Protein AF-A0A6B2G496-F1 (afdb_monomer_lite)

Foldseek 3Di:
DVCVLVVLVVLLVVLVVVCVVVLVVVVVLVVLLVVLLVVLLVVLPDDVVVDDDDVVVLQVSLLSLLVLVVSLVVLLPCVVSLVSLVSSVVSCVVNPPDDDDPVVVVSSVVSNVVSPDRPVSLVVSLVSLLVHPCSLVSLVVSLVSLVVCLVVVVDDDPVSNVSSVSSNVSSCVSNVPPPPPPDD

Radius of gyration: 20.93 Å; chains: 1; bounding box: 52×37×66 Å

Structure (mmCIF, N/CA/C/O backbone):
data_AF-A0A6B2G496-F1
#
_entry.id   AF-A0A6B2G496-F1
#
loop_
_atom_site.group_PDB
_atom_site.id
_atom_site.type_symbol
_atom_site.label_atom_id
_atom_site.label_alt_id
_atom_site.label_comp_id
_atom_site.label_asym_id
_atom_site.label_entity_id
_atom_site.label_seq_id
_atom_site.pdbx_PDB_ins_code
_atom_site.Cartn_x
_atom_site.Cartn_y
_atom_site.Cartn_z
_atom_site.occupancy
_atom_site.B_iso_or_equiv
_atom_site.auth_seq_id
_atom_site.auth_comp_id
_atom_site.auth_asym_id
_atom_site.auth_atom_id
_atom_site.pdbx_PDB_model_num
ATOM 1 N N . ASP A 1 1 ? 29.611 -2.031 -32.246 1.00 65.12 1 ASP A N 1
ATOM 2 C CA . ASP A 1 1 ? 29.147 -3.051 -33.206 1.00 65.12 1 ASP A CA 1
ATOM 3 C C . ASP A 1 1 ? 28.020 -2.429 -34.042 1.00 65.12 1 ASP A C 1
ATOM 5 O O . ASP A 1 1 ? 27.155 -1.802 -33.437 1.00 65.12 1 ASP A O 1
ATOM 9 N N . PRO A 1 2 ? 28.069 -2.444 -35.388 1.00 67.25 2 PRO A N 1
ATOM 10 C CA . PRO A 1 2 ? 27.097 -1.754 -36.250 1.00 67.25 2 PRO A CA 1
ATOM 11 C C . PRO A 1 2 ? 25.622 -2.099 -35.973 1.00 67.25 2 PRO A C 1
ATOM 13 O O . PRO A 1 2 ? 24.773 -1.226 -36.125 1.00 67.25 2 PRO A O 1
ATOM 16 N N . TYR A 1 3 ? 25.315 -3.300 -35.473 1.00 77.94 3 TYR A N 1
ATOM 17 C CA . TYR A 1 3 ? 23.940 -3.713 -35.136 1.00 77.94 3 TYR A CA 1
ATOM 18 C C . TYR A 1 3 ? 23.492 -3.303 -33.726 1.00 77.94 3 TYR A C 1
ATOM 20 O O . TYR A 1 3 ? 22.317 -3.384 -33.373 1.00 77.94 3 TYR A O 1
ATOM 28 N N . GLN A 1 4 ? 24.417 -2.831 -32.895 1.00 77.25 4 GLN A N 1
ATOM 29 C CA . GLN A 1 4 ? 24.178 -2.564 -31.479 1.00 77.25 4 GLN A CA 1
ATOM 30 C C . GLN A 1 4 ? 23.153 -1.447 -31.256 1.00 77.25 4 GLN A C 1
ATOM 32 O O . GLN A 1 4 ? 22.325 -1.541 -30.353 1.00 77.25 4 GLN A O 1
ATOM 37 N N . SER A 1 5 ? 23.178 -0.408 -32.095 1.00 78.94 5 SER A N 1
ATOM 38 C CA . SER A 1 5 ? 22.221 0.699 -31.997 1.00 78.94 5 SER A CA 1
ATOM 39 C C . SER A 1 5 ? 20.802 0.262 -32.365 1.00 78.94 5 SER A C 1
ATOM 41 O O . SER A 1 5 ? 19.850 0.632 -31.683 1.00 78.94 5 SER A O 1
ATOM 43 N N . GLU A 1 6 ? 20.664 -0.560 -33.406 1.00 82.94 6 GLU A N 1
ATOM 44 C CA . GLU A 1 6 ? 19.377 -1.095 -33.861 1.00 82.94 6 GLU A CA 1
ATOM 45 C C . GLU A 1 6 ? 18.780 -2.052 -32.820 1.00 82.94 6 GLU A C 1
ATOM 47 O O . GLU A 1 6 ? 17.602 -1.948 -32.468 1.00 82.94 6 GLU A O 1
ATOM 52 N N . MET A 1 7 ? 19.613 -2.916 -32.229 1.00 84.12 7 MET A N 1
ATOM 53 C CA . MET A 1 7 ? 19.186 -3.800 -31.143 1.00 84.12 7 MET A CA 1
ATOM 54 C C . MET A 1 7 ? 18.725 -3.025 -29.903 1.00 84.12 7 MET A C 1
ATOM 56 O O . MET A 1 7 ? 17.730 -3.412 -29.281 1.00 84.12 7 MET A O 1
ATOM 60 N N . TYR A 1 8 ? 19.404 -1.934 -29.531 1.00 83.81 8 TYR A N 1
ATOM 61 C CA . TYR A 1 8 ? 18.979 -1.095 -28.407 1.00 83.81 8 TYR A CA 1
ATOM 62 C C . TYR A 1 8 ? 17.671 -0.365 -28.687 1.00 83.81 8 TYR A C 1
ATOM 64 O O . TYR A 1 8 ? 16.821 -0.306 -27.799 1.00 83.81 8 TYR A O 1
ATOM 72 N N . GLU A 1 9 ? 17.467 0.138 -29.903 1.00 83.62 9 GLU A N 1
ATOM 73 C CA . GLU A 1 9 ? 16.221 0.809 -30.269 1.00 83.62 9 GLU A CA 1
ATOM 74 C C . GLU A 1 9 ? 15.033 -0.166 -30.259 1.00 83.62 9 GLU A C 1
ATOM 76 O O . GLU A 1 9 ? 13.991 0.131 -29.667 1.00 83.62 9 GLU A O 1
ATOM 81 N N . ALA A 1 10 ? 15.204 -1.357 -30.841 1.00 86.12 10 ALA A N 1
ATOM 82 C CA . ALA A 1 10 ? 14.189 -2.408 -30.831 1.00 86.12 10 ALA A CA 1
ATOM 83 C C . ALA A 1 10 ? 13.858 -2.865 -29.400 1.00 86.12 10 ALA A C 1
ATOM 85 O O . ALA A 1 10 ? 12.689 -2.920 -29.013 1.00 86.12 10 ALA A O 1
ATOM 86 N N . SER A 1 11 ? 14.886 -3.108 -28.579 1.00 87.00 11 SER A N 1
ATOM 87 C CA . SER A 1 11 ? 14.718 -3.494 -27.172 1.00 87.00 11 SER A CA 1
ATOM 88 C C . SER A 1 11 ? 14.034 -2.396 -26.355 1.00 87.00 11 SER A C 1
ATOM 90 O O . SER A 1 11 ? 13.198 -2.685 -25.502 1.00 87.00 11 SER A O 1
ATOM 92 N N . CYS A 1 12 ? 14.349 -1.126 -26.624 1.00 85.75 12 CYS A N 1
ATOM 93 C CA . CYS A 1 12 ? 13.726 0.017 -25.960 1.00 85.75 12 CYS A CA 1
ATOM 94 C C . CYS A 1 12 ? 12.225 0.099 -26.270 1.00 85.75 12 CYS A C 1
ATOM 96 O O . CYS A 1 12 ? 11.438 0.302 -25.349 1.00 85.75 12 CYS A O 1
ATOM 98 N N . LYS A 1 13 ? 11.814 -0.113 -27.530 1.00 86.56 13 LYS A N 1
ATOM 99 C CA . LYS A 1 13 ? 10.394 -0.123 -27.931 1.00 86.56 13 LYS A CA 1
ATOM 100 C C . LYS A 1 13 ? 9.612 -1.237 -27.232 1.00 86.56 13 LYS A C 1
ATOM 102 O O . LYS A 1 13 ? 8.569 -0.966 -26.647 1.00 86.56 13 LYS A O 1
ATOM 107 N N . ILE A 1 14 ? 10.155 -2.456 -27.215 1.00 90.00 14 ILE A N 1
ATOM 108 C CA . ILE A 1 14 ? 9.524 -3.608 -26.547 1.00 90.00 14 ILE A CA 1
ATOM 109 C C . ILE A 1 14 ? 9.379 -3.351 -25.041 1.00 90.00 14 ILE A C 1
ATOM 111 O O . ILE A 1 14 ? 8.306 -3.543 -24.465 1.00 90.00 14 ILE A O 1
ATOM 115 N N . LEU A 1 15 ? 10.447 -2.876 -24.394 1.00 89.50 15 LEU A N 1
ATOM 116 C CA . LEU A 1 15 ? 10.429 -2.594 -22.961 1.00 89.50 15 LEU A CA 1
ATOM 117 C C . LEU A 1 15 ? 9.522 -1.409 -22.609 1.00 89.50 15 LEU A C 1
ATOM 119 O O . LEU A 1 15 ? 8.883 -1.436 -21.561 1.00 89.50 15 LEU A O 1
ATOM 123 N N . ALA A 1 16 ? 9.416 -0.393 -23.472 1.00 87.50 16 ALA A N 1
ATOM 124 C CA . ALA A 1 16 ? 8.512 0.733 -23.254 1.00 87.50 16 ALA A CA 1
ATOM 125 C C . ALA A 1 16 ? 7.061 0.261 -23.090 1.00 87.50 16 ALA A C 1
ATOM 127 O O . ALA A 1 16 ? 6.372 0.711 -22.174 1.00 87.50 16 ALA A O 1
ATOM 128 N N . ASP A 1 17 ? 6.613 -0.676 -23.927 1.00 88.31 17 ASP A N 1
ATOM 129 C CA . ASP A 1 17 ? 5.269 -1.247 -23.830 1.00 88.31 17 ASP A CA 1
ATOM 130 C C . ASP A 1 17 ? 5.105 -2.136 -22.594 1.00 88.31 17 ASP A C 1
ATOM 132 O O . ASP A 1 17 ? 4.108 -2.014 -21.878 1.00 88.31 17 ASP A O 1
ATOM 136 N N . ALA A 1 18 ? 6.109 -2.959 -22.279 1.00 87.50 18 ALA A N 1
ATOM 137 C CA . ALA A 1 18 ? 6.098 -3.819 -21.095 1.00 87.50 18 ALA A CA 1
ATOM 138 C C . ALA A 1 18 ? 6.077 -3.035 -19.766 1.00 87.50 18 ALA A C 1
ATOM 140 O O . ALA A 1 18 ? 5.564 -3.528 -18.762 1.00 87.50 18 ALA A O 1
ATOM 141 N N . ILE A 1 19 ? 6.611 -1.809 -19.749 1.00 89.94 19 ILE A N 1
ATOM 142 C CA . ILE A 1 19 ? 6.721 -0.962 -18.552 1.00 89.94 19 ILE A CA 1
ATOM 143 C C . ILE A 1 19 ? 5.487 -0.064 -18.356 1.00 89.94 19 ILE A C 1
ATOM 145 O O . ILE A 1 19 ? 5.240 0.391 -17.240 1.00 89.94 19 ILE A O 1
ATOM 149 N N . LYS A 1 20 ? 4.639 0.157 -19.369 1.00 89.75 20 LYS A N 1
ATOM 150 C CA . LYS A 1 20 ? 3.396 0.950 -19.210 1.00 89.75 20 LYS A CA 1
ATOM 151 C C . LYS A 1 20 ? 2.538 0.521 -18.001 1.00 89.75 20 LYS A C 1
ATOM 153 O O . LYS A 1 20 ? 2.157 1.398 -17.219 1.00 89.75 20 LYS A O 1
ATOM 158 N N . PRO A 1 21 ? 2.284 -0.783 -17.759 1.00 92.88 21 PRO A N 1
ATOM 159 C CA . PRO A 1 21 ? 1.556 -1.232 -16.573 1.00 92.88 21 PRO A CA 1
ATOM 160 C C . PRO A 1 21 ? 2.258 -0.904 -15.249 1.00 92.88 21 PRO A C 1
ATOM 162 O O . PRO A 1 21 ? 1.580 -0.719 -14.243 1.00 92.88 21 PRO A O 1
ATOM 165 N N . LEU A 1 22 ? 3.593 -0.795 -15.226 1.00 93.19 22 LEU A N 1
ATOM 166 C CA . LEU A 1 22 ? 4.339 -0.398 -14.029 1.00 93.19 22 LEU A CA 1
ATOM 167 C C . LEU A 1 22 ? 4.034 1.054 -13.639 1.00 93.19 22 LEU A C 1
ATOM 169 O O . LEU A 1 22 ? 3.834 1.330 -12.457 1.00 93.19 22 LEU A O 1
ATOM 173 N N . PHE A 1 23 ? 3.956 1.972 -14.606 1.00 92.44 23 PHE A N 1
ATOM 174 C CA . PHE A 1 23 ? 3.559 3.355 -14.322 1.00 92.44 23 PHE A CA 1
ATOM 175 C C . PHE A 1 23 ? 2.119 3.425 -13.816 1.00 92.44 23 PHE A C 1
ATOM 177 O O . PHE A 1 23 ? 1.850 4.078 -12.808 1.00 92.44 23 PHE A O 1
ATOM 184 N N . ALA A 1 24 ? 1.203 2.695 -14.460 1.00 94.56 24 ALA A N 1
ATOM 185 C CA . ALA A 1 24 ? -0.181 2.599 -14.004 1.00 94.56 24 ALA A CA 1
ATOM 186 C C . ALA A 1 24 ? -0.270 2.035 -12.574 1.00 94.56 24 ALA A C 1
ATOM 188 O O . ALA A 1 24 ? -0.995 2.576 -11.744 1.00 94.56 24 ALA A O 1
ATOM 189 N N . PHE A 1 25 ? 0.520 1.005 -12.260 1.00 95.00 25 PHE A N 1
ATOM 190 C CA . PHE A 1 25 ? 0.619 0.432 -10.919 1.00 95.00 25 PHE A CA 1
ATOM 191 C C . PHE A 1 25 ? 1.135 1.446 -9.890 1.00 95.00 25 PHE A C 1
ATOM 193 O O . PHE A 1 25 ? 0.534 1.598 -8.828 1.00 95.00 25 PHE A O 1
ATOM 200 N N . TYR A 1 26 ? 2.205 2.179 -10.209 1.00 94.62 26 TYR A N 1
ATOM 201 C CA . TYR A 1 26 ? 2.743 3.228 -9.341 1.00 94.62 26 TYR A CA 1
ATOM 202 C C . TYR A 1 26 ? 1.691 4.306 -9.031 1.00 94.62 26 TYR A C 1
ATOM 204 O O . TYR A 1 26 ? 1.462 4.639 -7.865 1.00 94.62 26 TYR A O 1
ATOM 212 N N . HIS A 1 27 ? 0.998 4.807 -10.059 1.00 95.19 27 HIS A N 1
ATOM 213 C CA . HIS A 1 27 ? -0.067 5.794 -9.885 1.00 95.19 27 HIS A CA 1
ATOM 214 C C . HIS A 1 27 ? -1.243 5.237 -9.083 1.00 95.19 27 HIS A C 1
ATOM 216 O O . HIS A 1 27 ? -1.734 5.917 -8.185 1.00 95.19 27 HIS A O 1
ATOM 222 N N . PHE A 1 28 ? -1.654 3.996 -9.350 1.00 97.19 28 PHE A N 1
ATOM 223 C CA . PHE A 1 28 ? -2.719 3.323 -8.614 1.00 97.19 28 PHE A CA 1
ATOM 224 C C . PHE A 1 28 ? -2.400 3.211 -7.120 1.00 97.19 28 PHE A C 1
ATOM 226 O O . PHE A 1 28 ? -3.239 3.550 -6.287 1.00 97.19 28 PHE A O 1
ATOM 233 N N . VAL A 1 29 ? -1.185 2.783 -6.766 1.00 96.25 29 VAL A N 1
ATOM 234 C CA . VAL A 1 29 ? -0.753 2.674 -5.366 1.00 96.25 29 VAL A CA 1
ATOM 235 C C . VAL A 1 29 ? -0.738 4.047 -4.698 1.00 96.25 29 VAL A C 1
ATOM 237 O O . VAL A 1 29 ? -1.270 4.200 -3.599 1.00 96.25 29 VAL A O 1
ATOM 240 N N . SER A 1 30 ? -0.171 5.056 -5.364 1.00 94.62 30 SER A N 1
ATOM 241 C CA . SER A 1 30 ? -0.105 6.419 -4.828 1.00 94.62 30 SER A CA 1
ATOM 242 C C . SER A 1 30 ? -1.501 7.016 -4.607 1.00 94.62 30 SER A C 1
ATOM 244 O O . SER A 1 30 ? -1.779 7.559 -3.535 1.00 94.62 30 SER A O 1
ATOM 246 N N . ALA A 1 31 ? -2.408 6.849 -5.574 1.00 96.56 31 ALA A N 1
ATOM 247 C CA . ALA A 1 31 ? -3.797 7.291 -5.473 1.00 96.56 31 ALA A CA 1
ATOM 248 C C . ALA A 1 31 ? -4.551 6.548 -4.361 1.00 96.56 31 ALA A C 1
ATOM 250 O O . ALA A 1 31 ? -5.212 7.183 -3.544 1.00 96.56 31 ALA A O 1
ATOM 251 N N . SER A 1 32 ? -4.387 5.225 -4.272 1.00 96.50 32 SER A N 1
ATOM 252 C CA . SER A 1 32 ? -5.025 4.397 -3.240 1.00 96.50 32 SER A CA 1
ATOM 253 C C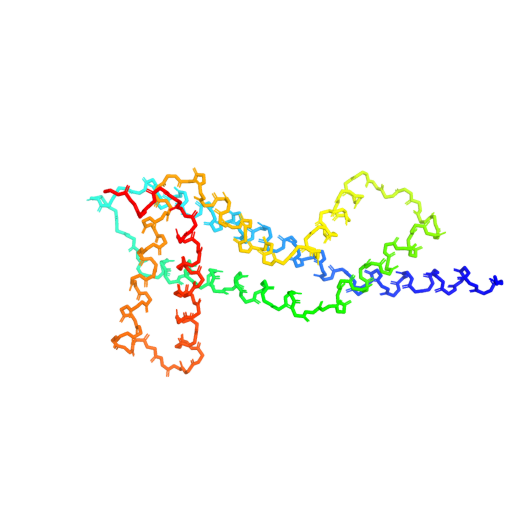 . SER A 1 32 ? -4.585 4.799 -1.835 1.00 96.50 32 SER A C 1
ATOM 255 O O . SER A 1 32 ? -5.409 4.890 -0.931 1.00 96.50 32 SER A O 1
ATOM 257 N N . GLN A 1 33 ? -3.292 5.083 -1.643 1.00 96.00 33 GLN A N 1
ATOM 258 C CA . GLN A 1 33 ? -2.790 5.602 -0.373 1.00 96.00 33 GLN A CA 1
ATOM 259 C C . GLN A 1 33 ? -3.397 6.963 -0.045 1.00 96.00 33 GLN A C 1
ATOM 261 O O . GLN A 1 33 ? -3.816 7.181 1.082 1.00 96.00 33 GLN A O 1
ATOM 266 N N . THR A 1 34 ? -3.432 7.883 -1.007 1.00 95.75 34 THR A N 1
ATOM 267 C CA . THR A 1 34 ? -3.971 9.231 -0.788 1.00 95.75 34 THR A CA 1
ATOM 268 C C . THR A 1 34 ? -5.455 9.194 -0.430 1.00 95.75 34 THR A C 1
ATOM 270 O O . THR A 1 34 ? -5.858 9.842 0.534 1.00 95.75 34 THR A O 1
ATOM 273 N N . GLU A 1 35 ? -6.254 8.389 -1.132 1.00 96.06 35 GLU A N 1
ATOM 274 C CA . GLU A 1 35 ? -7.676 8.234 -0.817 1.00 96.06 35 GLU A CA 1
ATOM 275 C C . GLU A 1 35 ? -7.874 7.582 0.555 1.00 96.06 35 GLU A C 1
ATOM 277 O O . GLU A 1 35 ? -8.647 8.080 1.368 1.00 96.06 35 GLU A O 1
ATOM 282 N N . PHE A 1 36 ? -7.121 6.522 0.863 1.00 95.75 36 PHE A N 1
ATOM 283 C CA . PHE A 1 36 ? -7.173 5.877 2.175 1.00 95.75 36 PHE A CA 1
ATOM 284 C C . PHE A 1 36 ? -6.878 6.867 3.311 1.00 95.75 36 PHE A C 1
ATOM 286 O O . PHE A 1 36 ? -7.636 6.951 4.274 1.00 95.75 36 PHE A O 1
ATOM 293 N N . ILE A 1 37 ? -5.814 7.660 3.173 1.00 95.00 37 ILE A N 1
ATOM 294 C CA . ILE A 1 37 ? -5.433 8.705 4.130 1.00 95.00 37 ILE A CA 1
ATOM 295 C C . ILE A 1 37 ? -6.550 9.745 4.275 1.00 95.00 37 ILE A C 1
ATOM 297 O O . ILE A 1 37 ? -6.932 10.053 5.400 1.00 95.00 37 ILE A O 1
ATOM 301 N N . SER A 1 38 ? -7.153 10.203 3.173 1.00 94.06 38 SER A N 1
ATOM 302 C CA . SER A 1 38 ? -8.294 11.130 3.219 1.00 94.06 38 SER A CA 1
ATOM 303 C C . SER A 1 38 ? -9.483 10.563 4.002 1.00 94.06 38 SER A C 1
ATOM 305 O O . SER A 1 38 ? -10.140 11.287 4.752 1.00 94.06 38 SER A O 1
ATOM 307 N N . GLN A 1 39 ? -9.773 9.267 3.857 1.00 92.81 39 GLN A N 1
ATOM 308 C CA . GLN A 1 39 ? -10.843 8.615 4.614 1.00 92.81 39 GLN A CA 1
ATOM 309 C C . GLN A 1 39 ? -10.506 8.519 6.106 1.00 92.81 39 GLN A C 1
ATOM 311 O O . GLN A 1 39 ? -11.360 8.818 6.939 1.00 92.81 39 GLN A O 1
ATOM 316 N N . ILE A 1 40 ? -9.260 8.192 6.461 1.00 91.75 40 ILE A N 1
ATOM 317 C CA . ILE A 1 40 ? -8.807 8.195 7.859 1.00 91.75 40 ILE A CA 1
ATOM 318 C C . ILE A 1 40 ? -8.909 9.601 8.470 1.00 91.75 40 ILE A C 1
ATOM 320 O O . ILE A 1 40 ? -9.415 9.737 9.578 1.00 91.75 40 ILE A O 1
ATOM 324 N N . GLU A 1 41 ? -8.523 10.660 7.752 1.00 91.44 41 GLU A N 1
ATOM 325 C CA . GLU A 1 41 ? -8.663 12.048 8.227 1.00 91.44 41 GLU A CA 1
ATOM 326 C C . GLU A 1 41 ? -10.120 12.456 8.467 1.00 91.44 41 GLU A C 1
ATOM 328 O O . GLU A 1 41 ? -10.420 13.167 9.427 1.00 91.44 41 GLU A O 1
ATOM 333 N N . LYS A 1 42 ? -11.039 12.024 7.594 1.00 89.44 42 LYS A N 1
ATOM 334 C CA . LYS A 1 42 ? -12.479 12.268 7.763 1.00 89.44 42 LYS A CA 1
ATOM 335 C C . LYS A 1 42 ? -13.008 11.566 9.012 1.00 89.44 42 LYS A C 1
ATOM 337 O O . LYS A 1 42 ? -13.743 12.180 9.780 1.00 89.44 42 LYS A O 1
ATOM 342 N N . LEU A 1 43 ? -12.602 10.315 9.230 1.00 87.69 43 LEU A N 1
ATOM 343 C CA . LEU A 1 43 ? -12.983 9.543 10.413 1.00 87.69 43 LEU A CA 1
ATOM 344 C C . LEU A 1 43 ? -12.349 10.084 11.701 1.00 87.69 43 LEU A C 1
ATOM 346 O O . LEU A 1 43 ? -12.988 10.044 12.745 1.00 87.69 43 LEU A O 1
ATOM 350 N N . ALA A 1 44 ? -11.144 10.654 11.638 1.00 86.06 44 ALA A N 1
ATOM 351 C CA . ALA A 1 44 ? -10.490 11.264 12.798 1.00 86.06 44 ALA A CA 1
ATOM 352 C C . ALA A 1 44 ? -11.224 12.516 13.302 1.00 86.06 44 ALA A C 1
ATOM 354 O O . ALA A 1 44 ? -11.171 12.843 14.482 1.00 86.06 44 ALA A O 1
ATOM 355 N N . LYS A 1 45 ? -11.936 13.215 12.411 1.00 84.69 45 LYS A N 1
ATOM 356 C CA . LYS A 1 45 ? -12.755 14.394 12.739 1.00 84.69 45 LYS A CA 1
ATOM 357 C C . LYS A 1 45 ? -14.171 14.037 13.201 1.00 84.69 45 LYS A C 1
ATOM 359 O O . LYS A 1 45 ? -14.949 14.935 13.517 1.00 84.69 45 LYS A O 1
ATOM 364 N N . PHE A 1 46 ? -14.533 12.758 13.180 1.00 83.44 46 PHE A N 1
ATOM 365 C CA . PHE A 1 46 ? -15.871 12.292 13.514 1.00 83.44 46 PHE A CA 1
ATOM 366 C C . PHE A 1 46 ? -16.055 12.301 15.037 1.00 83.44 46 PHE A C 1
ATOM 368 O O . PHE A 1 46 ? -15.237 11.733 15.756 1.00 83.44 46 PHE A O 1
ATOM 375 N N . ASP A 1 47 ? -17.118 12.935 15.544 1.00 74.19 47 ASP A N 1
ATOM 376 C CA . ASP A 1 47 ? -17.452 12.867 16.972 1.00 74.19 47 ASP A CA 1
ATOM 377 C C . ASP A 1 47 ? -18.224 11.566 17.262 1.00 74.19 47 ASP A C 1
ATOM 379 O O . ASP A 1 47 ? -19.378 11.440 16.835 1.00 74.19 47 ASP A O 1
ATOM 383 N N . PRO A 1 48 ? -17.646 10.608 18.009 1.00 70.12 48 PRO A N 1
ATOM 384 C CA . PRO A 1 48 ? -18.300 9.337 18.308 1.00 70.12 48 PRO A CA 1
ATOM 385 C C . PRO A 1 48 ? -19.590 9.484 19.131 1.00 70.12 48 PRO A C 1
ATOM 387 O O . PRO A 1 48 ? -20.375 8.543 19.194 1.00 70.12 48 PRO A O 1
ATOM 390 N N . LYS A 1 49 ? -19.847 10.644 19.757 1.00 69.69 49 LYS A N 1
ATOM 391 C CA . LYS A 1 49 ? -21.094 10.899 20.503 1.00 69.69 49 LYS A CA 1
ATOM 392 C C . LYS A 1 49 ? -22.285 11.218 19.607 1.00 69.69 49 LYS A C 1
ATOM 394 O O . LYS A 1 49 ? -23.425 11.059 20.033 1.00 69.69 49 LYS A O 1
ATOM 399 N N . VAL A 1 50 ? -22.026 11.704 18.398 1.00 68.50 50 VAL A N 1
ATOM 400 C CA . VAL A 1 50 ? -23.060 12.193 17.474 1.00 68.50 50 VAL A CA 1
ATOM 401 C C . VAL A 1 50 ? -23.285 11.205 16.329 1.00 68.50 50 VAL A C 1
ATOM 403 O O . VAL A 1 50 ? -24.316 11.237 15.665 1.00 68.50 50 VAL A O 1
ATOM 406 N N . ASN A 1 51 ? -22.315 10.328 16.082 1.00 71.38 51 ASN A N 1
ATOM 407 C CA . ASN A 1 51 ? -22.060 9.854 14.738 1.00 71.38 51 ASN A CA 1
ATOM 408 C C . ASN A 1 51 ? -21.450 8.437 14.795 1.00 71.38 51 ASN A C 1
ATOM 410 O O . ASN A 1 51 ? -20.373 8.233 15.354 1.00 71.38 51 ASN A O 1
ATOM 414 N N . ILE A 1 52 ? -22.152 7.446 14.232 1.00 74.88 52 ILE A N 1
ATOM 415 C CA . ILE A 1 52 ? -21.771 6.022 14.285 1.00 74.88 52 ILE A CA 1
ATOM 416 C C . ILE A 1 52 ? -21.026 5.641 13.003 1.00 74.88 52 ILE A C 1
ATOM 418 O O . ILE A 1 52 ? -21.521 5.865 11.897 1.00 74.88 52 ILE A O 1
ATOM 422 N N . ILE A 1 53 ? -19.847 5.032 13.140 1.00 80.69 53 ILE A N 1
ATOM 423 C CA . ILE A 1 53 ? -19.095 4.480 12.007 1.00 80.69 53 ILE A CA 1
ATOM 424 C C . ILE A 1 53 ? -19.613 3.066 11.741 1.00 80.69 53 ILE A C 1
ATOM 426 O O . ILE A 1 53 ? -19.572 2.217 12.624 1.00 80.69 53 ILE A O 1
ATOM 430 N N . SER A 1 54 ? -20.098 2.802 10.526 1.00 87.56 54 SER A N 1
ATOM 431 C CA . SER A 1 54 ? -20.562 1.458 10.162 1.00 87.56 54 SER A CA 1
ATOM 432 C C . SER A 1 54 ? -19.399 0.471 10.009 1.00 87.56 54 SER A C 1
ATOM 434 O O . SER A 1 54 ? -18.389 0.802 9.376 1.00 87.56 54 SER A O 1
ATOM 436 N N . ASP A 1 55 ? -19.596 -0.770 10.455 1.00 87.69 55 ASP A N 1
ATOM 437 C CA . ASP A 1 55 ? -18.639 -1.872 10.267 1.00 87.69 55 ASP A CA 1
ATOM 438 C C . ASP A 1 55 ? -18.278 -2.092 8.795 1.00 87.69 55 ASP A C 1
ATOM 440 O O . ASP A 1 55 ? -17.151 -2.459 8.473 1.00 87.69 55 ASP A O 1
ATOM 444 N N . GLY A 1 56 ? -19.199 -1.803 7.869 1.00 90.50 56 GLY A N 1
ATOM 445 C CA . GLY A 1 56 ? -18.944 -1.890 6.430 1.00 90.50 56 GLY A CA 1
ATOM 446 C C . GLY A 1 56 ? -17.798 -0.984 5.963 1.00 90.50 56 GLY A C 1
ATOM 447 O O . GLY A 1 56 ? -16.963 -1.411 5.163 1.00 90.50 56 GLY A O 1
ATOM 448 N N . ILE A 1 57 ? -17.709 0.238 6.499 1.00 90.00 57 ILE A N 1
ATOM 449 C CA . ILE A 1 57 ? -16.620 1.180 6.188 1.00 90.00 57 ILE A CA 1
ATOM 450 C C . ILE A 1 57 ? -15.309 0.687 6.804 1.00 90.00 57 ILE A C 1
ATOM 452 O O . ILE A 1 57 ? -14.283 0.658 6.125 1.00 90.00 57 ILE A O 1
ATOM 456 N N . VAL A 1 58 ? -15.343 0.242 8.063 1.00 91.50 58 VAL A N 1
ATOM 457 C CA . VAL A 1 58 ? -14.170 -0.299 8.771 1.00 91.50 58 VAL A CA 1
ATOM 458 C C . VAL A 1 58 ? -13.612 -1.526 8.033 1.00 91.50 58 VAL A C 1
ATOM 460 O O . VAL A 1 58 ? -12.407 -1.624 7.795 1.00 91.50 58 VAL A O 1
ATOM 463 N N . MET A 1 59 ? -14.493 -2.414 7.564 1.00 93.44 59 MET A N 1
ATOM 464 C CA . MET A 1 59 ? -14.150 -3.565 6.727 1.00 93.44 59 MET A CA 1
ATOM 465 C C . MET A 1 59 ? -13.533 -3.159 5.390 1.00 93.44 59 MET A C 1
ATOM 467 O O . MET A 1 59 ? -12.537 -3.751 4.971 1.00 93.44 59 MET A O 1
ATOM 471 N N . ALA A 1 60 ? -14.091 -2.154 4.712 1.00 94.75 60 ALA A N 1
ATOM 472 C CA . ALA A 1 60 ? -13.532 -1.650 3.461 1.00 94.75 60 ALA A CA 1
ATOM 473 C C . ALA A 1 60 ? -12.116 -1.084 3.664 1.00 94.75 60 ALA A C 1
ATOM 475 O O . ALA A 1 60 ? -11.208 -1.421 2.903 1.00 94.75 60 ALA A O 1
ATOM 476 N N . LEU A 1 61 ? -11.895 -0.304 4.726 1.00 94.94 61 LEU A N 1
ATOM 477 C CA . LEU A 1 61 ? -10.577 0.238 5.066 1.00 94.94 61 LEU A CA 1
ATOM 478 C C . LEU A 1 61 ? -9.564 -0.871 5.375 1.00 94.94 61 LEU A C 1
ATOM 480 O O . LEU A 1 61 ? -8.459 -0.858 4.831 1.00 94.94 61 LEU A O 1
ATOM 484 N N . GLY A 1 62 ? -9.939 -1.880 6.164 1.00 95.06 62 GLY A N 1
ATOM 485 C CA . GLY A 1 62 ? -9.063 -3.025 6.428 1.00 95.06 62 GLY A CA 1
ATOM 486 C C . GLY A 1 62 ? -8.717 -3.829 5.166 1.00 95.06 62 GLY A C 1
ATOM 487 O O . GLY A 1 62 ? -7.574 -4.258 4.998 1.00 95.06 62 GLY A O 1
ATOM 488 N N . LYS A 1 63 ? -9.653 -3.959 4.213 1.00 95.88 63 LYS A N 1
ATOM 489 C CA . LYS A 1 63 ? -9.386 -4.569 2.895 1.00 95.88 63 LYS A CA 1
ATOM 490 C C . LYS A 1 63 ? -8.391 -3.757 2.059 1.00 95.88 63 LYS A C 1
ATOM 492 O O . LYS A 1 63 ? -7.591 -4.353 1.339 1.00 95.88 63 LYS A O 1
ATOM 497 N N . VAL A 1 64 ? -8.390 -2.427 2.170 1.00 96.44 64 VAL A N 1
ATOM 498 C CA . VAL A 1 64 ? -7.385 -1.572 1.511 1.00 96.44 64 VAL A CA 1
ATOM 499 C C . VAL A 1 64 ? -6.002 -1.765 2.136 1.00 96.44 64 VAL A C 1
ATOM 501 O O . VAL A 1 64 ? -5.027 -1.901 1.398 1.00 96.44 64 VAL A O 1
ATOM 504 N N . ILE A 1 65 ? -5.903 -1.857 3.469 1.00 95.94 65 ILE A N 1
ATOM 505 C CA . ILE A 1 65 ? -4.637 -2.174 4.159 1.00 95.94 65 ILE A CA 1
ATOM 506 C C . ILE A 1 65 ? -4.092 -3.526 3.674 1.00 95.94 65 ILE A C 1
ATOM 508 O O . ILE A 1 65 ? -2.920 -3.631 3.309 1.00 95.94 65 ILE A O 1
ATOM 512 N N . PHE A 1 66 ? -4.954 -4.545 3.611 1.00 96.31 66 PHE A N 1
ATOM 513 C CA . PHE A 1 66 ? -4.610 -5.852 3.052 1.00 96.31 66 PHE A CA 1
ATOM 514 C C . PHE A 1 66 ? -4.097 -5.747 1.612 1.00 96.31 66 PHE A C 1
ATOM 516 O O . PHE A 1 66 ? -3.023 -6.266 1.307 1.00 96.31 66 PHE A O 1
ATOM 523 N N . MET A 1 67 ? -4.832 -5.052 0.739 1.00 97.25 67 MET A N 1
ATOM 524 C CA . MET A 1 67 ? -4.453 -4.867 -0.660 1.00 97.25 67 MET A CA 1
ATOM 525 C C . MET A 1 67 ? -3.063 -4.232 -0.774 1.00 97.25 67 MET A C 1
ATOM 527 O O . MET A 1 67 ? -2.210 -4.759 -1.482 1.00 97.25 67 MET A O 1
ATOM 531 N N . LEU A 1 68 ? -2.807 -3.134 -0.058 1.00 96.56 68 LEU A N 1
ATOM 532 C CA . LEU A 1 68 ? -1.519 -2.438 -0.105 1.00 96.56 68 LEU A CA 1
ATOM 533 C C . LEU A 1 68 ? -0.367 -3.319 0.397 1.00 96.56 68 LEU A C 1
ATOM 535 O O . LEU A 1 68 ? 0.697 -3.311 -0.219 1.00 96.56 68 LEU A O 1
ATOM 539 N N . SER A 1 69 ? -0.592 -4.123 1.441 1.00 95.75 69 SER A N 1
ATOM 540 C CA . SER A 1 69 ? 0.401 -5.087 1.931 1.00 95.75 69 SER A CA 1
ATOM 541 C C . SER A 1 69 ? 0.728 -6.153 0.884 1.00 95.75 69 SER A C 1
ATOM 543 O O . SER A 1 69 ? 1.902 -6.398 0.619 1.00 95.75 69 SER A O 1
ATOM 545 N N . VAL A 1 70 ? -0.286 -6.759 0.260 1.00 95.50 70 VAL A N 1
ATOM 546 C CA . VAL A 1 70 ? -0.078 -7.796 -0.764 1.00 95.50 70 VAL A CA 1
ATOM 547 C C . VAL A 1 70 ? 0.634 -7.226 -1.992 1.00 95.50 70 VAL A C 1
ATOM 549 O O . VAL A 1 70 ? 1.514 -7.877 -2.555 1.00 95.50 70 VAL A O 1
ATOM 552 N N . LEU A 1 71 ? 0.292 -6.004 -2.407 1.00 95.25 71 LEU A N 1
ATOM 553 C CA . LEU A 1 71 ? 0.959 -5.339 -3.526 1.00 95.25 71 LEU A CA 1
ATOM 554 C C . LEU A 1 71 ? 2.438 -5.056 -3.235 1.00 95.25 71 LEU A C 1
ATOM 556 O O . LEU A 1 71 ? 3.261 -5.179 -4.143 1.00 95.25 71 LEU A O 1
ATOM 560 N N . ASP A 1 72 ? 2.787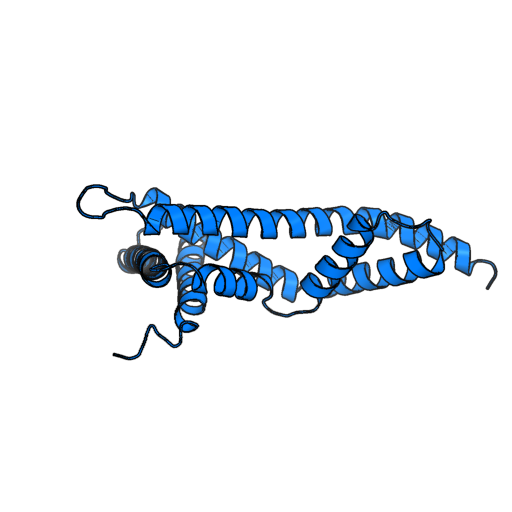 -4.718 -1.992 1.00 94.44 72 ASP A N 1
ATOM 561 C CA . ASP A 1 72 ? 4.178 -4.492 -1.584 1.00 94.44 72 ASP A CA 1
ATOM 562 C C . ASP A 1 72 ? 4.980 -5.799 -1.6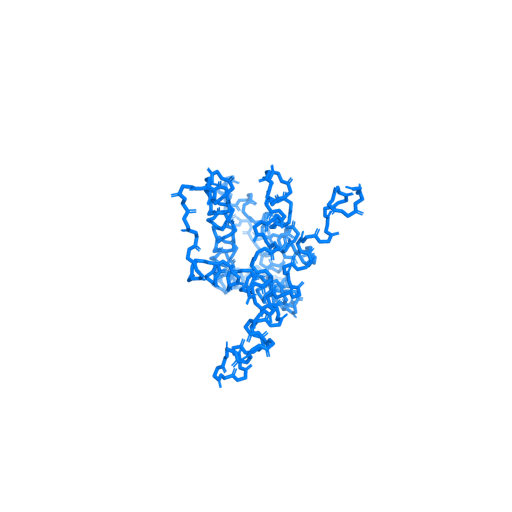22 1.00 94.44 72 ASP A C 1
ATOM 564 O O . ASP A 1 72 ? 6.063 -5.851 -2.206 1.00 94.44 72 ASP A O 1
ATOM 568 N N . ASP A 1 73 ? 4.403 -6.886 -1.101 1.00 92.38 73 ASP A N 1
ATOM 569 C CA . ASP A 1 73 ? 5.015 -8.218 -1.128 1.00 92.38 73 ASP A CA 1
ATOM 570 C C . ASP A 1 73 ? 5.246 -8.711 -2.564 1.00 92.38 73 ASP A C 1
ATOM 572 O O . ASP A 1 73 ? 6.345 -9.147 -2.916 1.00 92.38 73 ASP A O 1
ATOM 576 N N . LEU A 1 74 ? 4.228 -8.602 -3.425 1.00 91.06 74 LEU A N 1
ATOM 577 C CA . LEU A 1 74 ? 4.318 -9.018 -4.827 1.00 91.06 74 LEU A CA 1
ATOM 578 C C . LEU A 1 74 ? 5.337 -8.186 -5.605 1.00 91.06 74 LEU A C 1
ATOM 580 O O . LEU A 1 74 ? 6.067 -8.726 -6.440 1.00 91.06 74 LEU A O 1
ATOM 584 N N . ARG A 1 75 ? 5.408 -6.880 -5.332 1.00 91.94 75 ARG A N 1
ATOM 585 C CA . ARG A 1 75 ? 6.427 -6.000 -5.904 1.00 91.94 75 ARG A CA 1
ATOM 586 C C . ARG A 1 75 ? 7.823 -6.420 -5.439 1.00 91.94 75 ARG A C 1
ATOM 588 O O . ARG A 1 75 ? 8.715 -6.545 -6.273 1.00 91.94 75 ARG A O 1
ATOM 595 N N . ASN A 1 76 ? 8.016 -6.652 -4.140 1.00 88.81 76 ASN A N 1
ATOM 596 C CA . ASN A 1 76 ? 9.298 -7.078 -3.570 1.00 88.81 76 ASN A CA 1
ATOM 597 C C . ASN A 1 76 ? 9.775 -8.420 -4.154 1.00 88.81 76 ASN A C 1
ATOM 599 O O . ASN A 1 76 ? 10.967 -8.586 -4.407 1.00 88.81 76 ASN A O 1
ATOM 603 N N . ALA A 1 77 ? 8.858 -9.361 -4.400 1.00 89.38 77 ALA A N 1
ATOM 604 C CA . ALA A 1 77 ? 9.180 -10.679 -4.948 1.00 89.38 77 ALA A CA 1
ATOM 605 C C . ALA A 1 77 ? 9.563 -10.650 -6.442 1.00 89.38 77 ALA A C 1
ATOM 607 O O . ALA A 1 77 ? 10.318 -11.505 -6.908 1.00 89.38 77 ALA A O 1
ATOM 608 N N . LYS A 1 78 ? 9.064 -9.676 -7.215 1.00 89.12 78 LYS A N 1
ATOM 609 C CA . LYS A 1 78 ? 9.282 -9.593 -8.669 1.00 89.12 78 LYS A CA 1
ATOM 610 C C . LYS A 1 78 ? 10.533 -8.793 -9.036 1.00 89.12 78 LYS A C 1
ATOM 612 O O . LYS A 1 78 ? 10.463 -7.669 -9.531 1.00 89.12 78 LYS A O 1
ATOM 617 N N . THR A 1 79 ? 11.698 -9.418 -8.879 1.00 87.56 79 THR A N 1
ATOM 618 C CA . THR A 1 79 ? 12.994 -8.836 -9.283 1.00 87.56 79 THR A CA 1
ATOM 619 C C . THR A 1 79 ? 13.102 -8.570 -10.788 1.00 87.56 79 THR A C 1
ATOM 621 O O . THR A 1 79 ? 13.782 -7.624 -11.187 1.00 87.56 79 THR A O 1
ATOM 624 N N . SER A 1 80 ? 12.394 -9.337 -11.624 1.00 90.81 80 SER A N 1
ATOM 625 C CA . SER A 1 80 ? 12.347 -9.140 -13.080 1.00 90.81 80 SER A CA 1
ATOM 626 C C . SER A 1 80 ? 11.871 -7.739 -13.464 1.00 90.81 80 SER A C 1
ATOM 628 O O . SER A 1 80 ? 12.518 -7.081 -14.267 1.00 90.81 80 SER A O 1
ATOM 630 N N . VAL A 1 81 ? 10.834 -7.217 -12.802 1.00 90.69 81 VAL A N 1
ATOM 631 C CA . VAL A 1 81 ? 10.291 -5.873 -13.071 1.00 90.69 81 VAL A CA 1
ATOM 632 C C . VAL A 1 81 ? 11.341 -4.787 -12.818 1.00 90.69 81 VAL A C 1
ATOM 634 O O . VAL A 1 81 ? 11.487 -3.852 -13.606 1.00 90.69 81 VAL A O 1
ATOM 637 N N . LYS A 1 82 ? 12.126 -4.924 -11.741 1.00 90.56 82 LYS A N 1
ATOM 638 C CA . LYS A 1 82 ? 13.243 -4.018 -11.434 1.00 90.56 82 LYS A CA 1
ATOM 639 C C . LYS A 1 82 ? 14.339 -4.084 -12.499 1.00 90.56 82 LYS A C 1
ATOM 641 O O . LYS A 1 82 ? 14.897 -3.046 -12.870 1.00 90.56 82 LYS A O 1
ATOM 646 N N . ASN A 1 83 ? 14.647 -5.283 -12.984 1.00 92.50 83 ASN A N 1
ATOM 647 C CA . ASN A 1 83 ? 15.676 -5.509 -13.996 1.00 92.50 83 ASN A CA 1
ATOM 648 C C . ASN A 1 83 ? 15.257 -4.961 -15.366 1.00 92.50 83 ASN A C 1
ATOM 650 O O . ASN A 1 83 ? 16.045 -4.254 -15.999 1.00 92.50 83 ASN A O 1
ATOM 654 N N . ASP A 1 84 ? 14.015 -5.205 -15.781 1.00 93.25 84 ASP A N 1
ATOM 655 C CA . ASP A 1 84 ? 13.458 -4.724 -17.048 1.00 93.25 84 ASP A CA 1
ATOM 656 C C . ASP A 1 84 ? 13.413 -3.195 -17.068 1.00 93.25 84 ASP A C 1
ATOM 658 O O . ASP A 1 84 ? 13.899 -2.565 -18.009 1.00 93.25 84 ASP A O 1
ATOM 662 N N . PHE A 1 85 ? 12.950 -2.578 -15.974 1.00 93.00 85 PHE A N 1
ATOM 663 C CA . PHE A 1 85 ? 12.943 -1.122 -15.835 1.00 93.00 85 PHE A CA 1
ATOM 664 C C . PHE A 1 85 ? 14.356 -0.520 -15.858 1.00 93.00 85 PHE A C 1
ATOM 666 O O . PHE A 1 85 ? 14.604 0.495 -16.514 1.00 93.00 85 PHE A O 1
ATOM 673 N N . SER A 1 86 ? 15.314 -1.160 -15.182 1.00 92.00 86 SER A N 1
ATOM 674 C CA . SER A 1 86 ? 16.713 -0.714 -15.186 1.00 92.00 86 SER A CA 1
ATOM 675 C C . SER A 1 86 ? 17.341 -0.817 -16.579 1.00 92.00 86 SER A C 1
ATOM 677 O O . SER A 1 86 ? 18.089 0.073 -16.989 1.00 92.00 86 SER A O 1
ATOM 679 N N . THR A 1 87 ? 17.019 -1.880 -17.316 1.00 91.69 87 THR A N 1
ATOM 680 C CA . THR A 1 87 ? 17.483 -2.113 -18.689 1.00 91.69 87 THR A CA 1
ATOM 681 C C . THR A 1 87 ? 16.894 -1.082 -19.643 1.00 91.69 87 THR A C 1
ATOM 683 O O . THR A 1 87 ? 17.633 -0.446 -20.395 1.00 91.69 87 THR A O 1
ATOM 686 N N . TYR A 1 88 ? 15.594 -0.815 -19.529 1.00 90.75 88 TYR A N 1
ATOM 687 C CA . TYR A 1 88 ? 14.921 0.236 -20.283 1.00 90.75 88 TYR A CA 1
ATOM 688 C C . TYR A 1 88 ? 15.556 1.609 -20.062 1.00 90.75 88 TYR A C 1
ATOM 690 O O . TYR A 1 88 ? 15.885 2.294 -21.029 1.00 90.75 88 TYR A O 1
ATOM 698 N N . LYS A 1 89 ? 15.817 1.995 -18.804 1.00 89.62 89 LYS A N 1
ATOM 699 C CA . LYS A 1 89 ? 16.478 3.272 -18.481 1.00 89.62 89 LYS A CA 1
ATOM 700 C C . LYS A 1 89 ? 17.841 3.406 -19.164 1.00 89.62 89 LYS A C 1
ATOM 702 O O . LYS A 1 89 ? 18.162 4.471 -19.688 1.00 89.62 89 LYS A O 1
ATOM 707 N N . ARG A 1 90 ? 18.635 2.329 -19.166 1.00 88.12 90 ARG A N 1
ATOM 708 C CA . ARG A 1 90 ? 19.958 2.295 -19.812 1.00 88.12 90 ARG A CA 1
ATOM 709 C C . ARG A 1 90 ? 19.839 2.446 -21.326 1.00 88.12 90 ARG A C 1
ATOM 711 O O . ARG A 1 90 ? 20.515 3.295 -21.896 1.00 88.12 90 ARG A O 1
ATOM 718 N N . PHE A 1 91 ? 18.963 1.677 -21.971 1.00 87.19 91 PHE A N 1
ATOM 719 C CA . PHE A 1 91 ? 18.779 1.752 -23.422 1.00 87.19 91 PHE A CA 1
ATOM 720 C C . PHE A 1 91 ? 18.193 3.091 -23.869 1.00 87.19 91 PHE A C 1
ATOM 722 O O . PHE A 1 91 ? 18.675 3.656 -24.849 1.00 87.19 91 PHE A O 1
ATOM 729 N N . LYS A 1 92 ? 17.244 3.660 -23.116 1.00 84.38 92 LYS A N 1
ATOM 730 C CA . LYS A 1 92 ? 16.698 4.999 -23.380 1.00 84.38 92 LYS A CA 1
ATOM 731 C C . LYS A 1 92 ? 17.785 6.078 -23.352 1.00 84.38 92 LYS A C 1
ATOM 733 O O . LYS A 1 92 ? 17.822 6.913 -24.252 1.00 84.38 92 LYS A O 1
ATOM 738 N N . ALA A 1 93 ? 18.691 6.029 -22.369 1.00 83.31 93 ALA A N 1
ATOM 739 C CA . ALA A 1 93 ? 19.812 6.967 -22.262 1.00 83.31 93 ALA A CA 1
ATOM 740 C C . ALA A 1 93 ? 20.823 6.817 -23.414 1.00 83.31 93 ALA A C 1
ATOM 742 O O . ALA A 1 93 ? 21.308 7.812 -23.947 1.00 83.31 93 ALA A O 1
ATOM 743 N N . LEU A 1 94 ? 21.114 5.579 -23.826 1.00 80.81 94 LEU A N 1
ATOM 744 C CA . LEU A 1 94 ? 22.047 5.290 -24.920 1.00 80.81 94 LEU A CA 1
ATOM 745 C C . LEU A 1 94 ? 21.493 5.682 -26.295 1.00 80.81 94 LEU A C 1
ATOM 747 O O . LEU A 1 94 ? 22.239 6.178 -27.134 1.00 80.81 94 LEU A O 1
ATOM 751 N N . CYS A 1 95 ? 20.190 5.506 -26.519 1.00 72.00 95 CYS A N 1
ATOM 752 C CA . CYS A 1 95 ? 19.547 5.802 -27.801 1.00 72.00 95 CYS A CA 1
ATOM 753 C C . CYS A 1 95 ? 19.256 7.297 -28.019 1.00 72.00 95 CYS A C 1
ATOM 755 O O . CYS A 1 95 ? 18.678 7.643 -29.045 1.00 72.00 95 CYS A O 1
ATOM 757 N N . LYS A 1 96 ? 19.606 8.183 -27.069 1.00 66.44 96 LYS A N 1
ATOM 758 C CA . LYS A 1 96 ? 19.273 9.622 -27.100 1.00 66.44 96 LYS A CA 1
ATOM 759 C C . LYS A 1 96 ? 17.820 9.882 -27.533 1.00 66.44 96 LYS A C 1
ATOM 761 O O . LYS A 1 96 ? 17.564 10.815 -28.297 1.00 66.44 96 LYS A O 1
ATOM 766 N N . PHE A 1 97 ? 16.868 9.050 -27.086 1.00 61.88 97 PHE A N 1
ATOM 767 C CA . PHE A 1 97 ? 15.449 9.349 -27.294 1.00 61.88 97 PHE A CA 1
ATOM 768 C C . PHE A 1 97 ? 15.213 10.742 -26.709 1.00 61.88 97 PHE A C 1
ATOM 770 O O . PHE A 1 97 ? 15.484 10.948 -25.527 1.00 61.88 97 PHE A O 1
ATOM 777 N N . LYS A 1 98 ? 14.834 11.682 -27.587 1.00 55.09 98 LYS A N 1
ATOM 778 C CA . LYS A 1 98 ? 14.756 13.125 -27.326 1.00 55.09 98 LYS A CA 1
ATOM 779 C C . LYS A 1 98 ? 14.189 13.419 -25.942 1.00 55.09 98 LYS A C 1
ATOM 781 O O . LYS A 1 98 ? 13.227 12.772 -25.536 1.00 55.09 98 LYS A O 1
ATOM 786 N N . ASP A 1 99 ? 14.810 14.403 -25.292 1.00 52.28 99 ASP A N 1
ATOM 787 C CA . ASP A 1 99 ? 14.474 14.980 -23.993 1.00 52.28 99 ASP A CA 1
ATOM 788 C C . ASP A 1 99 ? 13.004 14.769 -23.624 1.00 52.28 99 ASP A C 1
ATOM 790 O O . ASP A 1 99 ? 12.106 15.443 -24.131 1.00 52.28 99 ASP A O 1
ATOM 794 N N . GLY A 1 100 ? 12.759 13.791 -22.749 1.00 56.59 100 GLY A N 1
ATOM 795 C CA . GLY A 1 100 ? 11.468 13.692 -22.086 1.00 56.59 100 GLY A CA 1
ATOM 796 C C . GLY A 1 100 ? 11.222 14.997 -21.335 1.00 56.59 100 GLY A C 1
ATOM 797 O O . GLY A 1 100 ? 12.150 15.563 -20.750 1.00 56.59 100 GLY A O 1
ATOM 798 N N . ASN A 1 101 ? 9.980 15.480 -21.341 1.00 66.19 101 ASN A N 1
ATOM 799 C CA . ASN A 1 101 ? 9.596 16.628 -20.521 1.00 66.19 101 ASN A CA 1
ATOM 800 C C . ASN A 1 101 ? 10.061 16.399 -19.070 1.00 66.19 101 ASN A C 1
ATOM 802 O O . ASN A 1 101 ? 10.075 15.260 -18.596 1.00 66.19 101 ASN A O 1
ATOM 806 N N . SER A 1 102 ? 10.403 17.466 -18.341 1.00 73.06 102 SER A N 1
ATOM 807 C CA . SER A 1 102 ? 10.921 17.389 -16.959 1.00 73.06 102 SER A CA 1
ATOM 808 C C . SER A 1 102 ? 10.090 16.482 -16.036 1.00 73.06 102 SER A C 1
ATOM 810 O O . SER A 1 102 ? 10.634 15.782 -15.185 1.00 73.06 102 SER A O 1
ATOM 812 N N . VAL A 1 103 ? 8.776 16.431 -16.263 1.00 76.12 103 VAL A N 1
ATOM 813 C CA . VAL A 1 103 ? 7.814 15.570 -15.560 1.00 76.12 103 VAL A CA 1
ATOM 814 C C . VAL A 1 103 ? 8.071 14.076 -15.792 1.00 76.12 103 VAL A C 1
ATOM 816 O O . VAL A 1 103 ? 8.024 13.286 -14.852 1.00 76.12 103 VAL A O 1
ATOM 819 N N . GLU A 1 104 ? 8.366 13.665 -17.025 1.00 80.19 104 GLU A N 1
ATOM 820 C CA . GLU A 1 104 ? 8.642 12.263 -17.349 1.00 80.19 104 GLU A CA 1
ATOM 821 C C . GLU A 1 104 ? 9.975 11.818 -16.737 1.00 80.19 104 GLU A C 1
ATOM 823 O O . GLU A 1 104 ? 10.082 10.713 -16.206 1.00 80.19 104 GLU A O 1
ATOM 828 N N . ALA A 1 105 ? 10.980 12.697 -16.750 1.00 82.62 105 ALA A N 1
ATOM 829 C CA . ALA A 1 105 ? 12.256 12.438 -16.095 1.00 82.62 105 ALA A CA 1
ATOM 830 C C . ALA A 1 105 ? 12.082 12.236 -14.580 1.00 82.62 105 ALA A C 1
ATOM 832 O O . ALA A 1 105 ? 12.642 11.287 -14.027 1.00 82.62 105 ALA A O 1
ATOM 833 N N . GLN A 1 106 ? 11.258 13.063 -13.927 1.00 85.94 106 GLN A N 1
ATOM 834 C CA . GLN A 1 106 ? 10.955 12.913 -12.504 1.00 85.94 106 GLN A CA 1
ATOM 835 C C . GLN A 1 106 ? 10.226 11.596 -12.211 1.00 85.94 106 GLN A C 1
ATOM 837 O O . GLN A 1 106 ? 10.655 10.843 -11.339 1.00 85.94 106 GLN A O 1
ATOM 842 N N . LEU A 1 107 ? 9.201 11.250 -12.996 1.00 88.31 107 LEU A N 1
ATOM 843 C CA . LEU A 1 107 ? 8.476 9.986 -12.839 1.00 88.31 107 LEU A CA 1
ATOM 844 C C . LEU A 1 107 ? 9.410 8.768 -12.952 1.00 88.31 107 LEU A C 1
ATOM 846 O O . LEU A 1 107 ? 9.281 7.806 -12.197 1.00 88.31 107 LEU A O 1
ATOM 850 N N . MET A 1 108 ? 10.386 8.805 -13.863 1.00 88.56 108 MET A N 1
ATOM 851 C CA . MET A 1 108 ? 11.378 7.732 -14.007 1.00 88.56 108 MET A CA 1
ATOM 852 C C . MET A 1 108 ? 12.272 7.594 -12.769 1.00 88.56 108 MET A C 1
ATOM 854 O O . MET A 1 108 ? 12.670 6.479 -12.418 1.00 88.56 108 MET A O 1
ATOM 858 N N . VAL A 1 109 ? 12.606 8.708 -12.110 1.00 90.44 109 VAL A N 1
ATOM 859 C CA . VAL A 1 109 ? 13.355 8.711 -10.846 1.00 90.44 109 VAL A CA 1
ATOM 860 C C . VAL A 1 109 ? 12.494 8.141 -9.723 1.00 90.44 109 VAL A C 1
ATOM 862 O O . VAL A 1 109 ? 12.943 7.225 -9.030 1.00 90.44 109 VAL A O 1
ATOM 865 N N . ASP A 1 110 ? 11.251 8.600 -9.601 1.00 91.44 110 ASP A N 1
ATOM 866 C CA . ASP A 1 110 ? 10.325 8.172 -8.553 1.00 91.44 110 ASP A CA 1
ATOM 867 C C . ASP A 1 110 ? 10.016 6.677 -8.656 1.00 91.44 110 ASP A C 1
ATOM 869 O O . ASP A 1 110 ? 10.067 5.962 -7.657 1.00 91.44 110 ASP A O 1
ATOM 873 N N . VAL A 1 111 ? 9.784 6.165 -9.870 1.00 91.81 111 VAL A N 1
ATOM 874 C CA . VAL A 1 111 ? 9.581 4.729 -10.113 1.00 91.81 111 VAL A CA 1
ATOM 875 C C . VAL A 1 111 ? 10.859 3.932 -9.836 1.00 91.81 111 VAL A C 1
ATOM 877 O O . VAL A 1 111 ? 10.798 2.831 -9.289 1.00 91.81 111 VAL A O 1
ATOM 880 N N . SER A 1 112 ? 12.038 4.488 -10.137 1.00 92.00 112 SER A N 1
ATOM 881 C CA . SER A 1 112 ? 13.321 3.850 -9.815 1.00 92.00 112 SER A CA 1
ATOM 882 C C . SER A 1 112 ? 13.510 3.687 -8.305 1.00 92.00 112 SER A C 1
ATOM 884 O O . SER A 1 112 ? 13.940 2.623 -7.864 1.00 92.00 112 SER A O 1
ATOM 886 N N . GLN A 1 113 ? 13.191 4.715 -7.514 1.00 90.81 113 GLN A N 1
ATOM 887 C CA . GLN A 1 113 ? 13.221 4.644 -6.048 1.00 90.81 113 GLN A CA 1
ATOM 888 C C . GLN A 1 113 ? 12.133 3.704 -5.531 1.00 90.81 113 GLN A C 1
ATOM 890 O O . GLN A 1 113 ? 12.396 2.820 -4.712 1.00 90.81 113 GLN A O 1
ATOM 895 N N . PHE A 1 114 ? 10.930 3.831 -6.097 1.00 91.94 114 PHE A N 1
ATOM 896 C CA . PHE A 1 114 ? 9.795 2.980 -5.796 1.00 91.94 114 PHE A CA 1
ATOM 897 C C . PHE A 1 114 ? 10.107 1.515 -6.013 1.00 91.94 114 PHE A C 1
ATOM 899 O O . PHE A 1 114 ? 9.56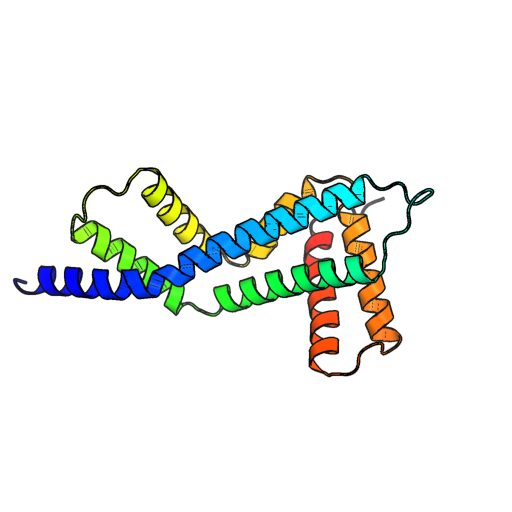0 0.748 -5.247 1.00 91.94 114 PHE A O 1
ATOM 906 N N . LEU A 1 115 ? 10.956 1.118 -6.974 1.00 91.25 115 LEU A N 1
ATOM 907 C CA . LEU A 1 115 ? 11.400 -0.264 -7.247 1.00 91.25 115 LEU A CA 1
ATOM 908 C C . LEU A 1 115 ? 12.682 -0.695 -6.506 1.00 91.25 115 LEU A C 1
ATOM 910 O O . LEU A 1 115 ? 12.997 -1.886 -6.448 1.00 91.25 115 LEU A O 1
ATOM 914 N N . ALA A 1 116 ? 13.441 0.245 -5.949 1.00 90.12 116 ALA A N 1
ATOM 915 C CA . ALA A 1 116 ? 14.688 -0.055 -5.254 1.00 90.12 116 ALA A CA 1
ATOM 916 C C . ALA A 1 116 ? 14.474 -0.406 -3.777 1.00 90.12 116 ALA A C 1
ATOM 918 O O . ALA A 1 116 ? 15.109 -1.336 -3.282 1.00 90.12 116 ALA A O 1
ATOM 919 N N . GLU A 1 117 ? 13.590 0.320 -3.093 1.00 89.00 117 GLU A N 1
ATOM 920 C CA . GLU A 1 117 ? 13.419 0.211 -1.642 1.00 89.00 117 GLU A CA 1
ATOM 921 C C . GLU A 1 117 ? 12.485 -0.947 -1.250 1.00 89.00 117 GLU A C 1
ATOM 923 O O . GLU A 1 117 ? 11.401 -1.075 -1.826 1.00 89.00 117 GLU A O 1
ATOM 928 N N . PRO A 1 118 ? 12.856 -1.806 -0.286 1.00 87.44 118 PRO A N 1
ATOM 929 C CA . PRO A 1 118 ? 11.954 -2.830 0.225 1.00 87.44 118 PRO A CA 1
ATOM 930 C C . PRO A 1 118 ? 10.842 -2.198 1.071 1.00 87.44 118 PRO A C 1
ATOM 932 O O . PRO A 1 118 ? 11.070 -1.234 1.803 1.00 87.44 118 PRO A O 1
ATOM 935 N N . ASN A 1 119 ? 9.642 -2.773 0.995 1.00 87.88 119 ASN A N 1
ATOM 936 C CA . ASN A 1 119 ? 8.467 -2.354 1.775 1.00 87.88 119 ASN A CA 1
ATOM 937 C C . ASN A 1 119 ? 8.077 -0.874 1.590 1.00 87.88 119 ASN A C 1
ATOM 939 O O . ASN A 1 119 ? 7.590 -0.213 2.512 1.00 87.88 119 ASN A O 1
ATOM 943 N N . LYS A 1 120 ? 8.353 -0.306 0.409 1.00 92.12 120 LYS A N 1
ATOM 944 C CA . LYS A 1 120 ? 8.163 1.127 0.149 1.00 92.12 120 LYS A CA 1
ATOM 945 C C . LYS A 1 120 ? 6.698 1.539 0.279 1.00 92.12 120 LYS A C 1
ATOM 947 O O . LYS A 1 120 ? 6.427 2.639 0.760 1.00 92.12 120 LYS A O 1
ATOM 952 N N . ILE A 1 121 ? 5.758 0.679 -0.121 1.00 94.00 121 ILE A N 1
ATOM 953 C CA . ILE A 1 121 ? 4.323 0.987 -0.053 1.00 94.00 121 ILE A CA 1
ATOM 954 C C . ILE A 1 121 ? 3.901 1.114 1.410 1.00 94.00 121 ILE A C 1
ATOM 956 O O . ILE A 1 121 ? 3.357 2.147 1.802 1.00 94.00 121 ILE A O 1
ATOM 960 N N . MET A 1 122 ? 4.199 0.109 2.232 1.00 93.75 122 MET A N 1
ATOM 961 C CA . MET A 1 122 ? 3.804 0.109 3.640 1.00 93.75 122 MET A CA 1
ATOM 962 C C . MET A 1 122 ? 4.534 1.191 4.444 1.00 93.75 122 MET A C 1
ATOM 964 O O . MET A 1 122 ? 3.913 1.853 5.276 1.00 93.75 122 MET A O 1
ATOM 968 N N . ASN A 1 123 ? 5.811 1.452 4.146 1.00 92.38 123 ASN A N 1
ATOM 969 C CA . ASN A 1 123 ? 6.575 2.538 4.767 1.00 92.38 123 ASN A CA 1
ATOM 970 C C . ASN A 1 123 ? 5.990 3.921 4.444 1.00 92.38 123 ASN A C 1
ATOM 972 O O . ASN A 1 123 ? 5.827 4.745 5.343 1.00 92.38 123 ASN A O 1
ATOM 976 N N . ASN A 1 124 ? 5.627 4.171 3.182 1.00 92.81 124 ASN A N 1
ATOM 977 C CA . ASN A 1 124 ? 4.995 5.429 2.782 1.00 92.81 124 ASN A CA 1
ATOM 978 C C . ASN A 1 124 ? 3.620 5.605 3.439 1.00 92.81 124 ASN A C 1
ATOM 980 O O . ASN A 1 124 ? 3.297 6.700 3.897 1.00 92.81 124 ASN A O 1
ATOM 984 N N . LEU A 1 125 ? 2.816 4.538 3.500 1.00 93.56 125 LEU A N 1
ATOM 985 C CA . LEU A 1 125 ? 1.514 4.573 4.164 1.00 93.56 125 LEU A CA 1
ATOM 986 C C . LEU A 1 125 ? 1.668 4.906 5.652 1.00 93.56 125 LEU A C 1
ATOM 988 O O . LEU A 1 125 ? 0.989 5.794 6.159 1.00 93.56 125 LEU A O 1
ATOM 992 N N . ARG A 1 126 ? 2.607 4.245 6.331 1.00 91.50 126 ARG A N 1
ATOM 993 C CA . ARG A 1 126 ? 2.929 4.497 7.737 1.00 91.50 126 ARG A CA 1
ATOM 994 C C . ARG A 1 126 ? 3.388 5.935 7.979 1.00 91.50 126 ARG A C 1
ATOM 996 O O . ARG A 1 126 ? 2.910 6.566 8.915 1.00 91.50 126 ARG A O 1
ATOM 1003 N N . ALA A 1 127 ? 4.268 6.466 7.131 1.00 91.19 127 ALA A N 1
ATOM 1004 C CA . ALA A 1 127 ? 4.725 7.850 7.235 1.00 91.19 127 ALA A CA 1
ATOM 1005 C C . ALA A 1 127 ? 3.569 8.853 7.085 1.00 91.19 127 ALA A C 1
ATOM 1007 O O . ALA A 1 127 ? 3.496 9.809 7.849 1.00 91.19 127 ALA A O 1
ATOM 1008 N N . LYS A 1 128 ? 2.638 8.613 6.150 1.00 91.69 128 LYS A N 1
ATOM 1009 C CA . LYS A 1 128 ? 1.439 9.451 5.976 1.00 91.69 128 LYS A CA 1
ATOM 1010 C C . LYS A 1 128 ? 0.483 9.352 7.173 1.00 91.69 128 LYS A C 1
ATOM 1012 O O . LYS A 1 128 ? -0.049 10.368 7.604 1.00 91.69 128 LYS A O 1
ATOM 1017 N N . LEU A 1 129 ? 0.294 8.157 7.740 1.00 91.19 129 LEU A N 1
ATOM 1018 C CA . LEU A 1 129 ? -0.565 7.950 8.914 1.00 91.19 129 LEU A CA 1
ATOM 1019 C C . LEU A 1 129 ? -0.015 8.609 10.184 1.00 91.19 129 LEU A C 1
ATOM 1021 O O . LEU A 1 129 ? -0.800 9.119 10.978 1.00 91.19 129 LEU A O 1
ATOM 1025 N N . ALA A 1 130 ? 1.309 8.644 10.357 1.00 88.44 130 ALA A N 1
ATOM 1026 C CA . ALA A 1 130 ? 1.955 9.245 11.526 1.00 88.44 130 ALA A CA 1
ATOM 1027 C C . ALA A 1 130 ? 1.712 10.762 11.658 1.00 88.44 130 ALA A C 1
ATOM 1029 O O . ALA A 1 130 ? 1.877 11.320 12.738 1.00 88.44 130 ALA A O 1
ATOM 1030 N N . VAL A 1 131 ? 1.328 11.436 10.568 1.00 89.12 131 VAL A N 1
ATOM 1031 C CA . VAL A 1 131 ? 1.005 12.873 10.565 1.00 89.12 131 VAL A CA 1
ATOM 1032 C C . VAL A 1 131 ? -0.415 13.137 11.080 1.00 89.12 131 VAL A C 1
ATOM 1034 O O . VAL A 1 131 ? -0.695 14.216 11.597 1.00 89.12 131 VAL A O 1
ATOM 1037 N N . ILE A 1 132 ? -1.319 12.163 10.953 1.00 87.00 132 ILE A N 1
ATOM 1038 C CA . ILE A 1 132 ? -2.731 12.319 11.306 1.00 87.00 132 ILE A CA 1
ATOM 1039 C C . ILE A 1 132 ? -2.932 12.021 12.793 1.00 87.00 132 ILE A C 1
ATOM 1041 O O . ILE A 1 132 ? -2.608 10.934 13.271 1.00 87.00 132 ILE A O 1
ATOM 1045 N N . THR A 1 133 ? -3.531 12.965 13.518 1.00 81.50 133 THR A N 1
ATOM 1046 C CA . THR A 1 133 ? -3.946 12.776 14.914 1.00 81.50 133 THR A CA 1
ATOM 1047 C C . THR A 1 133 ? -4.998 11.670 15.022 1.00 81.50 133 THR A C 1
ATOM 1049 O O . THR A 1 133 ? -5.898 11.589 14.193 1.00 81.50 133 THR A O 1
ATOM 1052 N N . ASP A 1 134 ? -4.885 10.812 16.038 1.00 84.81 134 ASP A N 1
ATOM 1053 C CA . ASP A 1 134 ? -5.796 9.683 16.296 1.00 84.81 134 ASP A CA 1
ATOM 1054 C C . ASP A 1 134 ? -5.849 8.589 15.210 1.00 84.81 134 ASP A C 1
ATOM 1056 O O . ASP A 1 134 ? -6.640 7.648 15.324 1.00 84.81 134 ASP A O 1
ATOM 1060 N N . SER A 1 135 ? -4.958 8.617 14.211 1.00 87.56 135 SER A N 1
ATOM 1061 C CA . SER A 1 135 ? -4.867 7.556 13.197 1.00 87.56 135 SER A CA 1
ATOM 1062 C C . SER A 1 135 ? -4.663 6.175 13.828 1.00 87.56 135 SER A C 1
ATOM 1064 O O . SER A 1 135 ? -5.340 5.218 13.454 1.00 87.56 135 SER A O 1
ATOM 1066 N N . THR A 1 136 ? -3.823 6.083 14.862 1.00 88.12 136 THR A N 1
ATOM 1067 C CA . THR A 1 136 ? -3.574 4.858 15.633 1.00 88.12 136 THR A CA 1
ATOM 1068 C C . THR A 1 136 ? -4.853 4.266 16.231 1.00 88.12 136 THR A C 1
ATOM 1070 O O . THR A 1 136 ? -5.038 3.051 16.182 1.00 88.12 136 THR A O 1
ATOM 1073 N N . LYS A 1 137 ? -5.776 5.099 16.734 1.00 88.12 137 LYS A N 1
ATOM 1074 C CA . LYS A 1 137 ? -7.054 4.627 17.294 1.00 88.12 137 LYS A CA 1
ATOM 1075 C C . LYS A 1 137 ? -7.943 4.031 16.209 1.00 88.12 137 LYS A C 1
ATOM 1077 O O . LYS A 1 137 ? -8.492 2.956 16.404 1.00 88.12 137 LYS A O 1
ATOM 1082 N N . ILE A 1 138 ? -8.031 4.688 15.052 1.00 89.31 138 ILE A N 1
ATOM 1083 C CA . ILE A 1 138 ? -8.850 4.213 13.928 1.00 89.31 138 ILE A CA 1
ATOM 1084 C C . ILE A 1 138 ? -8.310 2.882 13.398 1.00 89.31 138 ILE A C 1
ATOM 1086 O O . ILE A 1 138 ? -9.075 1.942 13.184 1.00 89.31 138 ILE A O 1
ATOM 1090 N N . ILE A 1 139 ? -6.989 2.768 13.230 1.00 91.69 139 ILE A N 1
ATOM 1091 C CA . ILE A 1 139 ? -6.366 1.506 12.818 1.00 91.69 139 ILE A CA 1
ATOM 1092 C C . ILE A 1 139 ? -6.580 0.420 13.884 1.00 91.69 139 ILE A C 1
ATOM 1094 O O . ILE A 1 139 ? -6.874 -0.719 13.528 1.00 91.69 139 ILE A O 1
ATOM 1098 N N . ALA A 1 140 ? -6.514 0.754 15.177 1.00 91.62 140 ALA A N 1
ATOM 1099 C CA . ALA A 1 140 ? -6.825 -0.187 16.253 1.00 91.62 140 ALA A CA 1
ATOM 1100 C C . ALA A 1 140 ? -8.287 -0.665 16.213 1.00 91.62 140 ALA A C 1
ATOM 1102 O O . ALA A 1 140 ? -8.531 -1.855 16.388 1.00 91.62 140 ALA A O 1
ATOM 1103 N N . THR A 1 141 ? -9.249 0.211 15.902 1.00 91.38 141 THR A N 1
ATOM 1104 C CA . THR A 1 141 ? -10.653 -0.179 15.688 1.00 91.38 141 THR A CA 1
ATOM 1105 C C . THR A 1 141 ? -10.796 -1.150 14.516 1.00 91.38 141 THR A C 1
ATOM 1107 O O . THR A 1 141 ? -11.501 -2.150 14.638 1.00 91.38 141 THR A O 1
ATOM 1110 N N . ILE A 1 142 ? -10.086 -0.913 13.405 1.00 93.19 142 ILE A N 1
ATOM 1111 C CA . ILE A 1 142 ? -10.061 -1.843 12.264 1.00 93.19 142 ILE A CA 1
ATOM 1112 C C . ILE A 1 142 ? -9.515 -3.208 12.693 1.00 93.19 142 ILE A C 1
ATOM 1114 O O . ILE A 1 142 ? -10.117 -4.235 12.385 1.00 93.19 142 ILE A O 1
ATOM 1118 N N . ILE A 1 143 ? -8.394 -3.228 13.417 1.00 94.81 143 ILE A N 1
ATOM 1119 C CA . ILE A 1 143 ? -7.783 -4.471 13.904 1.00 94.81 143 ILE A CA 1
ATOM 1120 C C . ILE A 1 143 ? -8.741 -5.210 14.840 1.00 94.81 143 ILE A C 1
ATOM 1122 O O . ILE A 1 143 ? -8.918 -6.411 14.671 1.00 94.81 143 ILE A O 1
ATOM 1126 N N . SER A 1 144 ? -9.377 -4.505 15.779 1.00 93.81 144 SER A N 1
ATOM 1127 C CA . SER A 1 144 ? -10.306 -5.105 16.741 1.00 93.81 144 SER A CA 1
ATOM 1128 C C . SER A 1 144 ? -11.475 -5.780 16.034 1.00 93.81 144 SER A C 1
ATOM 1130 O O . SER A 1 144 ? -11.699 -6.963 16.254 1.00 93.81 144 SER A O 1
ATOM 1132 N N . LEU A 1 145 ? -12.125 -5.091 15.088 1.00 93.75 145 LEU A N 1
ATOM 1133 C CA . LEU A 1 145 ? -13.223 -5.673 14.310 1.00 93.75 145 LEU A CA 1
ATOM 1134 C C . LEU A 1 145 ? -12.780 -6.937 13.555 1.00 93.75 145 LEU A C 1
ATOM 1136 O O . LEU A 1 145 ? -13.517 -7.915 13.445 1.00 93.75 145 LEU A O 1
ATOM 1140 N N . PHE A 1 146 ? -11.561 -6.934 13.015 1.00 95.00 146 PHE A N 1
ATOM 1141 C CA . PHE A 1 146 ? -11.035 -8.084 12.287 1.00 95.00 146 PHE A CA 1
ATOM 1142 C C . PHE A 1 146 ? -10.702 -9.245 13.231 1.00 95.00 146 PHE A C 1
ATOM 1144 O O . PHE A 1 146 ? -10.947 -10.395 12.867 1.00 95.00 146 PHE A O 1
ATOM 1151 N N . CYS A 1 147 ? -10.184 -8.965 14.429 1.00 95.31 147 CYS A N 1
ATOM 1152 C CA . CYS A 1 147 ? -9.986 -9.961 15.480 1.00 95.31 147 CYS A CA 1
ATOM 1153 C C . CYS A 1 147 ? -11.322 -10.578 15.905 1.00 95.31 147 CYS A C 1
ATOM 1155 O O . CYS A 1 147 ? -11.436 -11.802 15.897 1.00 95.31 147 CYS A O 1
ATOM 1157 N N . ASP A 1 148 ? -12.340 -9.751 16.151 1.00 95.44 148 ASP A N 1
ATOM 1158 C CA . ASP A 1 148 ? -13.682 -10.196 16.535 1.00 95.44 148 ASP A CA 1
ATOM 1159 C C . ASP A 1 148 ? -14.296 -11.094 15.451 1.00 95.44 148 ASP A C 1
ATOM 1161 O O . ASP A 1 148 ? -14.866 -12.146 15.749 1.00 95.44 148 ASP A O 1
ATOM 1165 N N . ASN A 1 149 ? -14.118 -10.738 14.174 1.00 93.75 149 ASN A N 1
ATOM 1166 C CA . ASN A 1 149 ? -14.569 -11.561 13.051 1.00 93.75 149 ASN A CA 1
ATOM 1167 C C . ASN A 1 149 ? -13.823 -12.900 12.963 1.00 93.75 149 ASN A C 1
ATOM 1169 O O . ASN A 1 149 ? -14.413 -13.920 12.602 1.00 93.75 149 ASN A O 1
ATOM 1173 N N . VAL A 1 150 ? -12.528 -12.931 13.286 1.00 94.19 150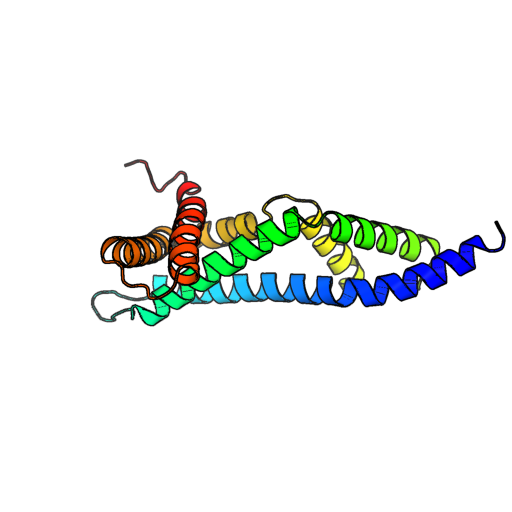 VAL A N 1
ATOM 1174 C CA . VAL A 1 150 ? -11.746 -14.176 13.300 1.00 94.19 150 VAL A CA 1
ATOM 1175 C C . VAL A 1 150 ? -12.154 -15.071 14.471 1.00 94.19 150 VAL A C 1
ATOM 1177 O O . VAL A 1 150 ? -12.331 -16.276 14.269 1.00 94.19 150 VAL A O 1
ATOM 1180 N N . GLU A 1 151 ? -12.313 -14.498 15.664 1.00 95.19 151 GLU A N 1
ATOM 1181 C CA . GLU A 1 151 ? -12.662 -15.205 16.899 1.00 95.19 151 GLU A CA 1
ATOM 1182 C C . GLU A 1 151 ? -14.070 -15.802 16.825 1.00 95.19 151 GLU A C 1
ATOM 1184 O O . GLU A 1 151 ? -14.250 -17.005 17.027 1.00 95.19 151 GLU A O 1
ATOM 1189 N N . ASN A 1 152 ? -15.047 -14.998 16.400 1.00 95.75 152 ASN A N 1
ATOM 1190 C CA . ASN A 1 152 ? -16.442 -15.418 16.253 1.00 95.75 152 ASN A CA 1
ATOM 1191 C C . ASN A 1 152 ? -16.713 -16.199 14.958 1.00 95.75 152 ASN A C 1
ATOM 1193 O O . ASN A 1 152 ? -17.854 -16.563 14.678 1.00 95.75 152 ASN A O 1
ATOM 1197 N N . ARG A 1 153 ? -15.673 -16.479 14.159 1.00 92.56 153 ARG A N 1
ATOM 1198 C CA . ARG A 1 153 ? -15.765 -17.201 12.879 1.00 92.56 153 ARG A CA 1
ATOM 1199 C C . ARG A 1 153 ? -16.741 -16.559 11.886 1.00 92.56 153 ARG A C 1
ATOM 1201 O O . ARG A 1 153 ? -17.420 -17.253 11.133 1.00 92.56 153 ARG A O 1
ATOM 1208 N N . VAL A 1 154 ? -16.768 -15.228 11.849 1.00 90.94 154 VAL A N 1
ATOM 1209 C CA . VAL A 1 154 ? -17.536 -14.418 10.892 1.00 90.94 154 VAL A CA 1
ATOM 1210 C C . VAL A 1 154 ? -16.777 -14.352 9.562 1.00 90.94 154 VAL A C 1
ATOM 1212 O O . VAL A 1 154 ? -16.242 -13.324 9.150 1.00 90.94 154 VAL A O 1
ATOM 1215 N N . TYR A 1 155 ? -16.666 -15.501 8.905 1.00 91.25 155 TYR A N 1
ATOM 1216 C CA . TYR A 1 155 ? -16.131 -15.668 7.555 1.00 91.25 155 TYR A CA 1
ATOM 1217 C C . TYR A 1 155 ? -16.662 -16.979 6.975 1.00 91.25 155 TYR A C 1
ATOM 1219 O O . TYR A 1 155 ? -16.886 -17.944 7.703 1.00 91.25 155 TYR A O 1
ATOM 1227 N N . ILE A 1 156 ? -16.854 -17.030 5.658 1.00 90.00 156 ILE A N 1
ATOM 1228 C CA . ILE A 1 156 ? -17.425 -18.205 4.990 1.00 90.00 156 ILE A CA 1
ATOM 1229 C C . ILE A 1 156 ? -16.309 -19.028 4.346 1.00 90.00 156 ILE A C 1
ATOM 1231 O O . ILE A 1 156 ? -16.334 -20.257 4.378 1.00 90.00 156 ILE A O 1
ATOM 1235 N N . SER A 1 157 ? -15.303 -18.359 3.778 1.00 92.88 157 SER A N 1
ATOM 1236 C CA . SER A 1 157 ? -14.281 -19.001 2.952 1.00 92.88 157 SER A CA 1
ATOM 1237 C C . SER A 1 157 ? -12.855 -18.890 3.525 1.00 92.88 157 SER A C 1
ATOM 1239 O O . SER A 1 157 ? -12.517 -17.919 4.211 1.00 92.88 157 SER A O 1
ATOM 1241 N N . PRO A 1 158 ? -11.958 -19.855 3.228 1.00 93.56 158 PRO A N 1
ATOM 1242 C CA . PRO A 1 158 ? -10.552 -19.774 3.637 1.00 93.56 158 PRO A CA 1
ATOM 1243 C C . PRO A 1 158 ? -9.816 -18.496 3.177 1.00 93.56 158 PRO A C 1
ATOM 1245 O O . PRO A 1 158 ? -9.050 -17.953 3.977 1.00 93.56 158 PRO A O 1
ATOM 1248 N N . PRO A 1 159 ? -10.039 -17.963 1.955 1.00 92.94 159 PRO A N 1
ATOM 1249 C CA . PRO A 1 159 ? -9.443 -16.693 1.535 1.00 92.94 159 PRO A CA 1
ATOM 1250 C C . PRO A 1 159 ? -9.888 -15.493 2.377 1.00 92.94 159 PRO A C 1
ATOM 1252 O O . PRO A 1 159 ? -9.075 -14.614 2.652 1.00 92.94 159 PRO A O 1
ATOM 1255 N N . GLU A 1 160 ? -11.145 -15.456 2.828 1.00 92.00 160 GLU A N 1
ATOM 1256 C CA . GLU A 1 160 ? -11.631 -14.394 3.720 1.00 92.00 160 GLU A CA 1
ATOM 1257 C C . GLU A 1 160 ? -10.926 -14.452 5.072 1.00 92.00 160 GLU A C 1
ATOM 1259 O O . GLU A 1 160 ? -10.449 -13.431 5.562 1.00 92.00 160 GLU A O 1
ATOM 1264 N N . ARG A 1 161 ? -10.761 -15.653 5.638 1.00 93.19 161 ARG A N 1
ATOM 1265 C CA . ARG A 1 161 ? -9.977 -15.833 6.866 1.00 93.19 161 ARG A CA 1
ATOM 1266 C C . ARG A 1 161 ? -8.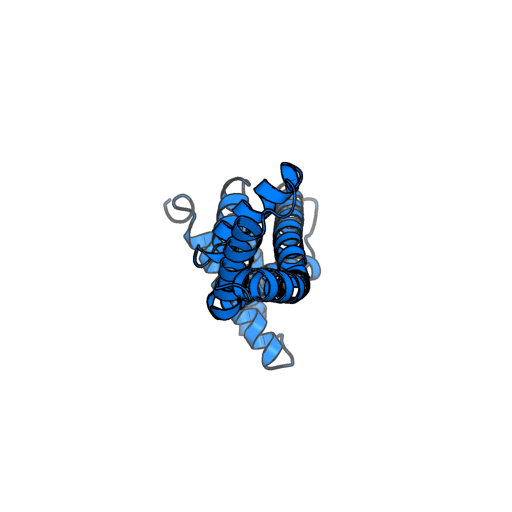530 -15.366 6.688 1.00 93.19 161 ARG A C 1
ATOM 1268 O O . ARG A 1 161 ? -7.988 -14.700 7.567 1.00 93.19 161 ARG A O 1
ATOM 1275 N N . TYR A 1 162 ? -7.904 -15.708 5.560 1.00 94.25 162 TYR A N 1
ATOM 1276 C CA . TYR A 1 162 ? -6.549 -15.259 5.238 1.00 94.25 162 TYR A CA 1
ATOM 1277 C C . TYR A 1 162 ? -6.463 -13.731 5.145 1.00 94.25 162 TYR A C 1
ATOM 1279 O O . TYR A 1 162 ? -5.546 -13.139 5.714 1.00 94.25 162 TYR A O 1
ATOM 1287 N N . LEU A 1 163 ? -7.434 -13.091 4.486 1.00 95.50 163 LEU A N 1
ATOM 1288 C CA . LEU A 1 163 ? -7.525 -11.637 4.392 1.00 95.50 163 LEU A CA 1
ATOM 1289 C C . LEU A 1 163 ? -7.592 -10.997 5.777 1.00 95.50 163 LEU A C 1
ATOM 1291 O O . LEU A 1 163 ? -6.831 -10.067 6.036 1.00 95.50 163 LEU A O 1
ATOM 1295 N N . LEU A 1 164 ? -8.457 -11.503 6.663 1.00 94.81 164 LEU A N 1
ATOM 1296 C CA . LEU A 1 164 ? -8.610 -10.956 8.012 1.00 94.81 164 LEU A CA 1
ATOM 1297 C C . LEU A 1 164 ? -7.286 -11.021 8.786 1.00 94.81 164 LEU A C 1
ATOM 1299 O O . LEU A 1 164 ? -6.800 -10.006 9.278 1.00 94.81 164 LEU A O 1
ATOM 1303 N N . LEU A 1 165 ? -6.647 -12.194 8.812 1.00 95.44 165 LEU A N 1
ATOM 1304 C CA . LEU A 1 165 ? -5.366 -12.397 9.497 1.00 95.44 165 LEU A CA 1
ATOM 1305 C C . LEU A 1 165 ? -4.242 -11.532 8.913 1.00 95.44 165 LEU A C 1
ATOM 1307 O O . LEU A 1 165 ? -3.435 -10.964 9.651 1.00 95.44 165 LEU A O 1
ATOM 1311 N N . ARG A 1 166 ? -4.179 -11.413 7.583 1.00 95.00 166 ARG A N 1
ATOM 1312 C CA . ARG A 1 166 ? -3.149 -10.618 6.908 1.00 95.00 166 ARG A CA 1
ATOM 1313 C C . ARG A 1 166 ? -3.361 -9.120 7.124 1.00 95.00 166 ARG A C 1
ATOM 1315 O O . ARG A 1 166 ? -2.384 -8.406 7.332 1.00 95.00 166 ARG A O 1
ATOM 1322 N N . ALA A 1 167 ? -4.609 -8.657 7.126 1.00 94.94 167 ALA A N 1
ATOM 1323 C CA . ALA A 1 167 ? -4.956 -7.279 7.453 1.00 94.94 167 ALA A CA 1
ATOM 1324 C C . ALA A 1 167 ? -4.620 -6.934 8.911 1.00 94.94 167 ALA A C 1
ATOM 1326 O O . ALA A 1 167 ? -4.079 -5.859 9.148 1.00 94.94 167 ALA A O 1
ATOM 1327 N N . ILE A 1 168 ? -4.857 -7.846 9.865 1.00 95.12 168 ILE A N 1
ATOM 1328 C CA . ILE A 1 168 ? -4.446 -7.676 11.271 1.00 95.12 168 ILE A CA 1
ATOM 1329 C C . ILE A 1 168 ? -2.931 -7.484 11.357 1.00 95.12 168 ILE A C 1
ATOM 1331 O O . ILE A 1 168 ? -2.466 -6.511 11.945 1.00 95.12 168 ILE A O 1
ATOM 1335 N N . LEU A 1 169 ? -2.152 -8.365 10.721 1.00 94.19 169 LEU A N 1
ATOM 1336 C CA . LEU A 1 169 ? -0.690 -8.267 10.717 1.00 94.19 169 LEU A CA 1
ATOM 1337 C C . LEU A 1 169 ? -0.204 -6.940 10.112 1.00 94.19 169 LEU A C 1
ATOM 1339 O O . LEU A 1 169 ? 0.657 -6.272 10.684 1.00 94.19 169 LEU A O 1
ATOM 1343 N N . ALA A 1 170 ? -0.763 -6.550 8.966 1.00 94.06 170 ALA A N 1
ATOM 1344 C CA . ALA A 1 170 ? -0.423 -5.297 8.304 1.00 94.06 170 ALA A CA 1
ATOM 1345 C C . ALA A 1 170 ? -0.837 -4.073 9.141 1.00 94.06 170 ALA A C 1
ATOM 1347 O O . ALA A 1 170 ? -0.068 -3.123 9.253 1.00 94.06 170 ALA A O 1
ATOM 1348 N N . GLY A 1 171 ? -2.008 -4.106 9.780 1.00 93.50 171 GLY A N 1
ATOM 1349 C CA . GLY A 1 171 ? -2.473 -3.061 10.692 1.00 93.50 171 GLY A CA 1
ATOM 1350 C C . GLY A 1 171 ? -1.560 -2.913 11.909 1.00 93.50 171 GLY A C 1
ATOM 1351 O O . GLY A 1 171 ? -1.145 -1.802 12.234 1.00 93.50 171 GLY A O 1
ATOM 1352 N N . LEU A 1 172 ? -1.169 -4.027 12.535 1.00 92.75 172 LEU A N 1
ATOM 1353 C CA . LEU A 1 172 ? -0.218 -4.027 13.649 1.00 92.75 172 LEU A CA 1
ATOM 1354 C C . LEU A 1 172 ? 1.134 -3.443 13.234 1.00 92.75 172 LEU A C 1
ATOM 1356 O O . LEU A 1 172 ? 1.719 -2.672 13.986 1.00 92.75 172 LEU A O 1
ATOM 1360 N N . TYR A 1 173 ? 1.611 -3.747 12.025 1.00 91.81 173 TYR A N 1
ATOM 1361 C CA . TYR A 1 173 ? 2.834 -3.149 11.488 1.00 91.81 173 TYR A CA 1
ATOM 1362 C C . TYR A 1 173 ? 2.736 -1.620 11.332 1.00 91.81 173 TYR A C 1
ATOM 1364 O O . TYR A 1 173 ? 3.715 -0.910 11.584 1.00 91.81 173 TYR A O 1
ATOM 1372 N N . LEU A 1 174 ? 1.566 -1.103 10.939 1.00 91.12 174 LEU A N 1
ATOM 1373 C CA . LEU A 1 174 ? 1.325 0.338 10.832 1.00 91.12 174 LEU A CA 1
ATOM 1374 C C . LEU A 1 174 ? 1.325 1.016 12.213 1.00 91.12 174 LEU A C 1
ATOM 1376 O O . LEU A 1 174 ? 1.908 2.090 12.347 1.00 91.12 174 LEU A O 1
ATOM 1380 N N . VAL A 1 175 ? 0.744 0.371 13.232 1.00 87.38 175 VAL A N 1
ATOM 1381 C CA . VAL A 1 175 ? 0.634 0.900 14.608 1.00 87.38 175 VAL A CA 1
ATOM 1382 C C . VAL A 1 175 ? 1.930 0.770 15.410 1.00 87.38 175 VAL A C 1
ATOM 1384 O O . VAL A 1 175 ? 2.326 1.713 16.089 1.00 87.38 175 VAL A O 1
ATOM 1387 N N . ALA A 1 176 ? 2.643 -0.358 15.307 1.00 78.81 176 ALA A N 1
ATOM 1388 C CA . ALA A 1 176 ? 3.877 -0.637 16.061 1.00 78.81 176 ALA A CA 1
ATOM 1389 C C . ALA A 1 176 ? 5.002 0.372 15.789 1.00 78.81 176 ALA A C 1
ATOM 1391 O O . ALA A 1 176 ? 6.034 0.400 16.460 1.00 78.81 176 ALA A O 1
ATOM 1392 N N . GLY A 1 177 ? 4.823 1.187 14.759 1.00 60.59 177 GLY A N 1
ATOM 1393 C CA . GLY A 1 177 ? 5.748 2.220 14.393 1.00 60.59 177 GLY A CA 1
ATOM 1394 C C . GLY A 1 177 ? 5.677 3.525 15.150 1.00 60.59 177 GLY A C 1
ATOM 1395 O O . GLY A 1 177 ? 6.605 4.331 15.022 1.00 60.59 177 GLY A O 1
ATOM 1396 N N . ASP A 1 178 ? 4.587 3.729 15.873 1.00 55.41 178 ASP A N 1
ATOM 1397 C CA . ASP A 1 178 ? 4.332 4.925 16.640 1.00 55.41 178 ASP A CA 1
ATOM 1398 C C . ASP A 1 178 ? 5.042 4.792 17.992 1.00 55.41 178 ASP A C 1
ATOM 1400 O O . ASP A 1 178 ? 4.543 4.182 18.938 1.00 55.41 178 ASP A O 1
ATOM 1404 N N . LYS A 1 179 ? 6.261 5.338 18.083 1.00 49.94 179 LYS A N 1
ATOM 1405 C CA . LYS A 1 179 ? 7.046 5.349 19.331 1.00 49.94 179 LYS A CA 1
ATOM 1406 C C . LYS A 1 179 ? 6.349 6.115 20.468 1.00 49.94 179 LYS A C 1
ATOM 1408 O O . LYS A 1 179 ? 6.827 6.056 21.596 1.00 49.94 179 LYS A O 1
ATOM 1413 N N . ASN A 1 180 ? 5.230 6.787 20.186 1.00 44.97 180 ASN A N 1
ATOM 1414 C CA . ASN A 1 180 ? 4.444 7.543 21.155 1.00 44.97 180 ASN A CA 1
ATOM 1415 C C . ASN A 1 180 ? 3.173 6.808 21.630 1.00 44.97 180 ASN A C 1
ATOM 1417 O O . ASN A 1 180 ? 2.517 7.296 22.545 1.00 44.97 180 ASN A O 1
ATOM 1421 N N . GLY A 1 181 ? 2.819 5.651 21.052 1.00 44.22 181 GLY A N 1
ATOM 1422 C CA . GLY A 1 181 ? 1.549 4.959 21.334 1.00 44.22 181 GLY A CA 1
ATOM 1423 C C . GLY A 1 181 ? 1.616 3.804 22.343 1.00 44.22 181 GLY A C 1
ATOM 1424 O O . GLY A 1 181 ? 0.576 3.302 22.757 1.00 44.22 181 GLY A O 1
ATOM 1425 N N . ILE A 1 182 ? 2.815 3.370 22.749 1.00 40.31 182 ILE A N 1
ATOM 1426 C CA . ILE A 1 182 ? 3.014 2.297 23.743 1.00 40.31 182 ILE A CA 1
ATOM 1427 C C . ILE A 1 182 ? 4.011 2.764 24.814 1.00 40.31 182 ILE A C 1
ATOM 1429 O O . ILE A 1 182 ? 5.025 2.120 25.059 1.00 40.31 182 ILE A O 1
ATOM 1433 N N . ALA A 1 183 ? 3.771 3.934 25.412 1.00 34.91 183 ALA A N 1
ATOM 1434 C CA . ALA A 1 183 ? 4.418 4.355 26.658 1.00 34.91 183 ALA A CA 1
ATOM 1435 C C . ALA A 1 183 ? 3.717 5.580 27.275 1.00 34.91 183 ALA A C 1
ATOM 1437 O O . ALA A 1 183 ? 4.204 6.701 27.128 1.00 34.91 183 ALA A O 1
ATOM 1438 N N . ARG A 1 184 ? 2.612 5.334 27.990 1.00 31.72 184 ARG A N 1
ATOM 1439 C CA . ARG A 1 184 ? 2.237 5.856 29.327 1.00 31.72 184 ARG A CA 1
ATOM 1440 C C . ARG A 1 184 ? 0.728 5.904 29.505 1.00 31.72 184 ARG A C 1
ATOM 1442 O O . ARG A 1 184 ? 0.055 6.529 28.662 1.00 31.72 184 ARG A O 1
#

Secondary structure (DSSP, 8-state):
-TTHHHHHHHHHHHHHHHHHHHHHHHHHHHHHHHHHHHHHHHHHT--TTT-PPPHHHHHHHHHHHHHHHHHHHHHHH-HHHHHHHHHHHHHHHHTT-----HHHHHHHHHHHHHHHSTTHHHHHHHHHHTTSTTHHHHHHHHHHHHHHHHHTT--SSHHHHHHHHHHHHHHHHHHTT-TTSS--

InterPro domains:
  IPR008081 Cytoplasmic FMR1-interacting [PIRSF008153] (3-180)
  IPR008081 Cytoplasmic FMR1-interacting [PTHR12195] (3-179)
  IPR009828 CYRIA/CYRIB, Rac1 binding domain [PF07159] (5-133)

pLDDT: mean 86.7, std 12.22, range [31.72, 97.25]

Organism: Myxobolus squamalis (NCBI:txid59785)

Sequence (184 aa):
DPYQSEMYEASCKILADAIKPLFAFYHFVSASQTEFISQIEKLAKFDPKVNIISDGIVMALGKVIFMLSVLDDLRNAKTSVKNDFSTYKRFKALCKFKDGNSVEAQLMVDVSQFLAEPNKIMNNLRAKLAVITDSTKIIATIISLFCDNVENRVYISPPERYLLLRAILAGLYLVAGDKNGIAR